Protein AF-A0A183UAK1-F1 (afdb_monomer_lite)

Organism: Toxocara canis (NCBI:txid6265)

Structure (mmCIF, N/CA/C/O backbone):
data_AF-A0A183UAK1-F1
#
_entry.id   AF-A0A183UAK1-F1
#
loop_
_atom_site.group_PDB
_atom_site.id
_atom_site.type_symbol
_atom_site.label_atom_id
_atom_site.label_alt_id
_atom_site.label_comp_id
_atom_site.label_asym_id
_atom_site.label_entity_id
_atom_site.label_seq_id
_atom_site.pdbx_PDB_ins_code
_atom_site.Cartn_x
_atom_site.Cartn_y
_atom_site.Cartn_z
_atom_site.occupancy
_atom_site.B_iso_or_equiv
_atom_site.auth_seq_id
_atom_site.auth_comp_id
_atom_site.auth_asym_id
_atom_site.auth_atom_id
_atom_site.pdbx_PDB_model_num
ATOM 1 N N . MET A 1 1 ? -27.083 1.840 -6.400 1.00 29.94 1 MET A N 1
ATOM 2 C CA . MET A 1 1 ? -27.095 2.462 -7.738 1.00 29.94 1 MET A CA 1
ATOM 3 C C . MET A 1 1 ? -25.742 3.134 -7.887 1.00 29.94 1 MET A C 1
ATOM 5 O O . MET A 1 1 ? -25.411 3.942 -7.036 1.00 29.94 1 MET A O 1
ATOM 9 N N . PHE A 1 2 ? -24.901 2.655 -8.805 1.00 28.11 2 PHE A N 1
ATOM 10 C CA . PHE A 1 2 ? -23.521 3.130 -8.981 1.00 28.11 2 PHE A CA 1
ATOM 11 C C . PHE A 1 2 ? -23.519 4.470 -9.740 1.00 28.11 2 PHE A C 1
ATOM 13 O O . PHE A 1 2 ? -24.241 4.546 -10.735 1.00 28.11 2 PHE A O 1
ATOM 20 N N . PRO A 1 3 ? -22.712 5.481 -9.366 1.00 38.53 3 PRO A N 1
ATOM 21 C CA . PRO A 1 3 ? -22.453 6.614 -10.242 1.00 38.53 3 PRO A CA 1
ATOM 22 C C . PRO A 1 3 ? -21.451 6.172 -11.317 1.00 38.53 3 PRO A C 1
ATOM 24 O O . PRO A 1 3 ? -20.309 5.803 -11.041 1.00 38.53 3 PRO A O 1
ATOM 27 N N . SER A 1 4 ? -21.915 6.139 -12.562 1.00 43.03 4 SER A N 1
ATOM 28 C CA . SER A 1 4 ? -21.243 5.563 -13.732 1.00 43.03 4 SER A CA 1
ATOM 29 C C . SER A 1 4 ? -20.328 6.540 -14.488 1.00 43.03 4 SER A C 1
ATOM 31 O O . SER A 1 4 ? -20.046 6.302 -15.656 1.00 43.03 4 SER A O 1
ATOM 33 N N . GLY A 1 5 ? -19.873 7.629 -13.855 1.00 38.38 5 GLY A N 1
ATOM 34 C CA . GLY A 1 5 ? -19.064 8.671 -14.512 1.00 38.38 5 GLY A CA 1
ATOM 35 C C . GLY A 1 5 ? -17.544 8.482 -14.402 1.00 38.38 5 GLY A C 1
ATOM 36 O O . GLY A 1 5 ? -16.832 8.639 -15.381 1.00 38.38 5 GLY A O 1
ATOM 37 N N . GLY A 1 6 ? -17.020 8.087 -13.236 1.00 39.19 6 GLY A N 1
ATOM 38 C CA . GLY A 1 6 ? -15.562 8.043 -13.009 1.00 39.19 6 GLY A CA 1
ATOM 39 C C . GLY A 1 6 ? -14.872 6.732 -13.404 1.00 39.19 6 GLY A C 1
ATOM 40 O O . GLY A 1 6 ? -13.668 6.701 -13.660 1.00 39.19 6 GLY A O 1
ATOM 41 N N . LEU A 1 7 ? -15.617 5.622 -13.466 1.00 44.06 7 LEU A N 1
ATOM 42 C CA . LEU A 1 7 ? -15.034 4.303 -13.725 1.00 44.06 7 LEU A CA 1
ATOM 43 C C . LEU A 1 7 ? -14.692 4.099 -15.209 1.00 44.06 7 LEU A C 1
ATOM 45 O O . LEU A 1 7 ? -13.761 3.355 -15.505 1.00 44.06 7 LEU A O 1
ATOM 49 N N . SER A 1 8 ? -15.415 4.741 -16.134 1.00 45.97 8 SER A N 1
ATOM 50 C CA . SER A 1 8 ? -15.106 4.709 -17.571 1.00 45.97 8 SER A CA 1
ATOM 51 C C . SER A 1 8 ? -13.860 5.523 -17.886 1.00 45.97 8 SER A C 1
ATOM 53 O O . SER A 1 8 ? -12.988 5.021 -18.583 1.00 45.97 8 SER A O 1
ATOM 55 N N . ASP A 1 9 ? -13.719 6.715 -17.309 1.00 44.84 9 ASP A N 1
ATOM 56 C CA . ASP A 1 9 ? -12.582 7.599 -17.579 1.00 44.84 9 ASP A CA 1
ATOM 57 C C . ASP A 1 9 ? -11.299 7.072 -16.937 1.00 44.84 9 ASP A C 1
ATOM 59 O O . ASP A 1 9 ? -10.258 7.016 -17.589 1.00 44.84 9 ASP A O 1
ATOM 63 N N . ALA A 1 10 ? -11.378 6.546 -15.710 1.00 46.00 10 ALA A N 1
ATOM 64 C CA . ALA A 1 10 ? -10.259 5.847 -15.085 1.00 46.00 10 ALA A CA 1
ATOM 65 C C . ALA A 1 10 ? -9.876 4.570 -15.850 1.00 46.00 10 ALA A C 1
ATOM 67 O O . ALA A 1 10 ? -8.688 4.305 -16.029 1.00 46.00 10 ALA A O 1
ATOM 68 N N . LYS A 1 11 ? -10.849 3.794 -16.353 1.00 54.19 11 LYS A N 1
ATOM 69 C CA . LYS A 1 11 ? -10.569 2.637 -17.222 1.00 54.19 11 LYS A CA 1
ATOM 70 C C . LYS A 1 11 ? -9.966 3.064 -18.558 1.00 54.19 11 LYS A C 1
ATOM 72 O O . LYS A 1 11 ? -9.046 2.396 -19.019 1.00 54.19 11 LYS A O 1
ATOM 77 N N . ASN A 1 12 ? -10.414 4.165 -19.152 1.00 50.44 12 ASN A N 1
ATOM 78 C CA . ASN A 1 12 ? -9.898 4.685 -20.418 1.00 50.44 12 ASN A CA 1
ATOM 79 C C . ASN A 1 12 ? -8.466 5.215 -20.266 1.00 50.44 12 ASN A C 1
ATOM 81 O O . ASN A 1 12 ? -7.601 4.862 -21.065 1.00 50.44 12 ASN A O 1
ATOM 85 N N . ILE A 1 13 ? -8.177 5.963 -19.196 1.00 51.41 13 ILE A N 1
ATOM 86 C CA . ILE A 1 13 ? -6.823 6.424 -18.848 1.00 51.41 13 ILE A CA 1
ATOM 87 C C . ILE A 1 13 ? -5.911 5.232 -18.546 1.00 51.41 13 ILE A C 1
ATOM 89 O O . ILE A 1 13 ? -4.776 5.190 -19.018 1.00 51.41 13 ILE A O 1
ATOM 93 N N . LEU A 1 14 ? -6.400 4.234 -17.804 1.00 56.06 14 LEU A N 1
ATOM 94 C CA . LEU A 1 14 ? -5.650 3.015 -17.502 1.00 56.06 14 LEU A CA 1
ATOM 95 C C . LEU A 1 14 ? -5.361 2.210 -18.783 1.00 56.06 14 LEU A C 1
ATOM 97 O O . LEU A 1 14 ? -4.249 1.723 -18.965 1.00 56.06 14 LEU A O 1
ATOM 101 N N . THR A 1 15 ? -6.319 2.145 -19.708 1.00 64.12 15 THR A N 1
ATOM 102 C CA . THR A 1 15 ? -6.171 1.461 -21.002 1.00 64.12 15 THR A CA 1
ATOM 103 C C . THR A 1 15 ? -5.164 2.185 -21.898 1.00 64.12 15 THR A C 1
ATOM 105 O O . THR A 1 15 ? -4.229 1.556 -22.385 1.00 64.12 15 THR A O 1
ATOM 108 N N . ALA A 1 16 ? -5.271 3.509 -22.041 1.00 65.81 16 ALA A N 1
ATOM 109 C CA . ALA A 1 16 ? -4.321 4.319 -22.805 1.00 65.81 16 ALA A CA 1
ATOM 110 C C . ALA A 1 16 ? -2.902 4.269 -22.209 1.00 65.81 16 ALA A C 1
ATOM 112 O O . ALA A 1 16 ? -1.921 4.114 -22.936 1.00 65.81 16 ALA A O 1
ATOM 113 N N . HIS A 1 17 ? -2.788 4.315 -20.878 1.00 68.62 17 HIS A N 1
ATOM 114 C CA . HIS A 1 17 ? -1.520 4.169 -20.168 1.00 68.62 17 HIS A CA 1
ATOM 115 C C . HIS A 1 17 ? -0.877 2.798 -20.416 1.00 68.62 17 HIS A C 1
ATOM 117 O O . HIS A 1 17 ? 0.320 2.712 -20.692 1.00 68.62 17 HIS A O 1
ATOM 123 N N . HIS A 1 18 ? -1.655 1.714 -20.350 1.00 73.31 18 HIS A N 1
ATOM 124 C CA . HIS A 1 18 ? -1.147 0.375 -20.637 1.00 73.31 18 HIS A CA 1
ATOM 125 C C . HIS A 1 18 ? -0.739 0.214 -22.103 1.00 73.31 18 HIS A C 1
ATOM 127 O O . HIS A 1 18 ? 0.328 -0.338 -22.354 1.00 73.31 18 HIS A O 1
ATOM 133 N N . ILE A 1 19 ? -1.507 0.755 -23.052 1.00 78.81 19 ILE A N 1
ATOM 134 C CA . ILE A 1 19 ? -1.165 0.730 -24.482 1.00 78.81 19 ILE A CA 1
ATOM 135 C C . ILE A 1 19 ? 0.151 1.478 -24.744 1.00 78.81 19 ILE A C 1
ATOM 137 O O . ILE A 1 19 ? 1.053 0.929 -25.378 1.00 78.81 19 ILE A O 1
ATOM 141 N N . GLY A 1 20 ? 0.312 2.687 -24.199 1.00 79.75 20 GLY A N 1
ATOM 142 C CA . GLY A 1 20 ? 1.557 3.452 -24.330 1.00 79.75 20 GLY A CA 1
ATOM 143 C C . GLY A 1 20 ? 2.756 2.754 -23.680 1.00 79.75 20 GLY A C 1
ATOM 144 O O . GLY A 1 20 ? 3.864 2.768 -24.217 1.00 79.75 20 GLY A O 1
ATOM 145 N N . ASN A 1 21 ? 2.544 2.083 -22.543 1.00 81.50 21 ASN A N 1
ATOM 146 C CA . ASN A 1 21 ? 3.589 1.288 -21.904 1.00 81.50 21 ASN A CA 1
ATOM 147 C C . ASN A 1 21 ? 4.000 0.082 -22.742 1.00 81.50 21 ASN A C 1
ATOM 149 O O . ASN A 1 21 ? 5.199 -0.148 -22.865 1.00 81.50 21 ASN A O 1
ATOM 153 N N . ILE A 1 22 ? 3.041 -0.635 -23.334 1.00 85.69 22 ILE A N 1
ATOM 154 C CA . ILE A 1 22 ? 3.319 -1.746 -24.248 1.00 85.69 22 ILE A CA 1
ATOM 155 C C . ILE A 1 22 ? 4.181 -1.242 -25.400 1.00 85.69 22 ILE A C 1
ATOM 157 O O . ILE A 1 22 ? 5.262 -1.784 -25.605 1.00 85.69 22 ILE A O 1
ATOM 161 N N . PHE A 1 23 ? 3.755 -0.169 -26.079 1.00 87.25 23 PHE A N 1
ATOM 162 C CA . PHE A 1 23 ? 4.475 0.392 -27.223 1.00 87.25 23 PHE A CA 1
ATOM 163 C C . PHE A 1 23 ? 5.926 0.741 -26.876 1.00 87.25 23 PHE A C 1
ATOM 165 O O . PHE A 1 23 ? 6.848 0.274 -27.537 1.00 87.25 23 PHE A O 1
ATOM 172 N N . LEU A 1 24 ? 6.143 1.484 -25.787 1.00 85.81 24 LEU A N 1
ATOM 173 C CA . LEU A 1 24 ? 7.490 1.836 -25.334 1.00 85.81 24 LEU A CA 1
ATOM 174 C C . LEU A 1 24 ? 8.313 0.593 -24.959 1.00 85.81 24 LEU A C 1
ATOM 176 O O . LEU A 1 24 ? 9.487 0.509 -25.299 1.00 85.81 24 LEU A O 1
ATOM 180 N N . SER A 1 25 ? 7.711 -0.407 -24.315 1.00 88.50 25 SER A N 1
ATOM 181 C CA . SER A 1 25 ? 8.407 -1.634 -23.912 1.00 88.50 25 SER A CA 1
ATOM 182 C C . SER A 1 25 ? 8.871 -2.507 -25.078 1.00 88.50 25 SER A C 1
ATOM 184 O O . SER A 1 25 ? 9.855 -3.224 -24.915 1.00 88.50 25 SER A O 1
ATOM 186 N N . VAL A 1 26 ? 8.232 -2.431 -26.248 1.00 89.88 26 VAL A N 1
ATOM 187 C CA . VAL A 1 26 ? 8.639 -3.193 -27.446 1.00 89.88 26 VAL A CA 1
ATOM 188 C C . VAL A 1 26 ? 9.288 -2.330 -28.534 1.00 89.88 26 VAL A C 1
ATOM 190 O O . VAL A 1 26 ? 9.722 -2.862 -29.552 1.00 89.88 26 VAL A O 1
ATOM 193 N N . ALA A 1 27 ? 9.393 -1.014 -28.320 1.00 90.19 27 ALA A N 1
ATOM 194 C CA . ALA A 1 27 ? 9.806 -0.040 -29.330 1.00 90.19 27 ALA A CA 1
ATOM 195 C C . ALA A 1 27 ? 11.136 -0.385 -30.013 1.00 90.19 27 ALA A C 1
ATOM 197 O O . ALA A 1 27 ? 11.198 -0.381 -31.238 1.00 90.19 27 ALA A O 1
ATOM 198 N N . PHE A 1 28 ? 12.181 -0.730 -29.252 1.00 90.38 28 PHE A N 1
ATOM 199 C CA . PHE A 1 28 ? 13.494 -1.031 -29.835 1.00 90.38 28 PHE A CA 1
ATOM 200 C C . PHE A 1 28 ? 13.447 -2.242 -30.774 1.00 90.38 28 PHE A C 1
ATOM 202 O O . PHE A 1 28 ? 13.938 -2.187 -31.899 1.00 90.38 28 PHE A O 1
ATOM 209 N N . PHE A 1 29 ? 12.787 -3.314 -30.331 1.00 90.50 29 PHE A N 1
ATOM 210 C CA . PHE A 1 29 ? 12.597 -4.530 -31.117 1.00 90.50 29 PHE A CA 1
ATOM 211 C C . PHE A 1 29 ? 11.814 -4.252 -32.407 1.00 90.50 29 PHE A C 1
ATOM 213 O O . PHE A 1 29 ? 12.224 -4.686 -33.479 1.00 90.50 29 PHE A O 1
ATOM 220 N N . ILE A 1 30 ? 10.724 -3.477 -32.321 1.00 89.88 30 ILE A N 1
ATOM 221 C CA . ILE A 1 30 ? 9.911 -3.107 -33.490 1.00 89.88 30 ILE A CA 1
ATOM 222 C C . ILE A 1 30 ? 10.721 -2.275 -34.485 1.00 89.88 30 ILE A C 1
ATOM 224 O O . ILE A 1 30 ? 10.678 -2.561 -35.682 1.00 89.88 30 ILE A O 1
ATOM 228 N N . VAL A 1 31 ? 11.463 -1.270 -34.008 1.00 89.25 31 VAL A N 1
ATOM 229 C CA . VAL A 1 31 ? 12.271 -0.404 -34.875 1.00 89.25 31 VAL A CA 1
ATOM 230 C C . VAL A 1 31 ? 13.330 -1.220 -35.616 1.00 89.25 31 VAL A C 1
ATOM 232 O O . VAL A 1 31 ? 13.439 -1.069 -36.825 1.00 89.25 31 VAL A O 1
ATOM 235 N N . LYS A 1 32 ? 14.051 -2.120 -34.933 1.00 87.69 32 LYS A N 1
ATOM 236 C CA . LYS A 1 32 ? 15.143 -2.926 -35.518 1.00 87.69 32 LYS A CA 1
ATOM 237 C C . LYS A 1 32 ? 14.693 -4.094 -36.399 1.00 87.69 32 LYS A C 1
ATOM 239 O O . LYS A 1 32 ? 15.506 -4.618 -37.149 1.00 87.69 32 LYS A O 1
ATOM 244 N N . ILE A 1 33 ? 13.436 -4.529 -36.312 1.00 87.31 33 ILE A N 1
ATOM 245 C CA . ILE A 1 33 ? 12.886 -5.596 -37.173 1.00 87.31 33 ILE A CA 1
ATOM 246 C C . ILE A 1 33 ? 12.156 -5.039 -38.388 1.00 87.31 33 ILE A C 1
ATOM 248 O O . ILE A 1 33 ? 12.009 -5.744 -39.382 1.00 87.31 33 ILE A O 1
ATOM 252 N N . THR A 1 34 ? 11.689 -3.792 -38.327 1.00 88.00 34 THR A N 1
ATOM 253 C CA . THR A 1 34 ? 10.923 -3.177 -39.412 1.00 88.00 34 THR A CA 1
ATOM 254 C C . THR A 1 34 ? 11.875 -2.436 -40.356 1.00 88.00 34 THR A C 1
ATOM 256 O O . THR A 1 34 ? 12.272 -1.318 -40.026 1.00 88.00 34 THR A O 1
ATOM 259 N N . PRO A 1 35 ? 12.206 -2.968 -41.551 1.00 80.06 35 PRO A N 1
ATOM 260 C CA . PRO A 1 35 ? 13.306 -2.444 -42.369 1.00 80.06 35 PRO A CA 1
ATOM 261 C C . PRO A 1 35 ? 13.127 -0.983 -42.777 1.00 80.06 35 PRO A C 1
ATOM 263 O O . PRO A 1 35 ? 14.057 -0.190 -42.688 1.00 80.06 35 PRO A O 1
ATOM 266 N N . GLY A 1 36 ? 11.903 -0.585 -43.135 1.00 81.94 36 GLY A N 1
ATOM 267 C CA . GLY A 1 36 ? 11.609 0.805 -43.491 1.00 81.94 36 GLY A CA 1
ATOM 268 C C . GLY A 1 36 ? 11.760 1.789 -42.326 1.00 81.94 36 GLY A C 1
ATOM 269 O O . GLY A 1 36 ? 12.154 2.928 -42.541 1.00 81.94 36 GLY A O 1
ATOM 270 N N . VAL A 1 37 ? 11.482 1.360 -41.092 1.00 84.94 37 VAL A N 1
ATOM 271 C CA . VAL A 1 37 ? 11.601 2.213 -39.899 1.00 84.94 37 VAL A CA 1
ATOM 272 C C . VAL A 1 37 ? 13.046 2.236 -39.404 1.00 84.94 37 VAL A C 1
ATOM 274 O O . VAL A 1 37 ? 13.557 3.305 -39.087 1.00 84.94 37 VAL A O 1
ATOM 277 N N . CYS A 1 38 ? 13.723 1.084 -39.397 1.00 85.38 38 CYS A N 1
ATOM 278 C CA . CYS A 1 38 ? 15.129 0.964 -39.019 1.00 85.38 38 CYS A CA 1
ATOM 279 C C . CYS A 1 38 ? 16.022 1.866 -39.871 1.00 85.38 38 CYS A C 1
ATOM 281 O O . CYS A 1 38 ? 16.822 2.624 -39.330 1.00 85.38 38 CYS A O 1
ATOM 283 N N . ASN A 1 39 ? 15.836 1.830 -41.194 1.00 82.38 39 ASN A N 1
ATOM 284 C CA . ASN A 1 39 ? 16.664 2.589 -42.128 1.00 82.38 39 ASN A CA 1
ATOM 285 C C . ASN A 1 39 ? 16.453 4.102 -41.989 1.00 82.38 39 ASN A C 1
ATOM 287 O O . ASN A 1 39 ? 17.399 4.870 -42.128 1.00 82.38 39 ASN A O 1
ATOM 291 N N . VAL A 1 40 ? 15.225 4.537 -41.689 1.00 84.06 40 VAL A N 1
ATOM 292 C CA . VAL A 1 40 ? 14.909 5.959 -41.471 1.00 84.06 40 VAL A CA 1
ATOM 293 C C . VAL A 1 40 ? 15.461 6.456 -40.140 1.00 84.06 40 VAL A C 1
ATOM 295 O O . VAL A 1 40 ? 15.946 7.579 -40.067 1.00 84.06 40 VAL A O 1
ATOM 298 N N . ILE A 1 41 ? 15.357 5.643 -39.087 1.00 82.88 41 ILE A N 1
ATOM 299 C CA . ILE A 1 41 ? 15.721 6.063 -37.732 1.00 82.88 41 ILE A CA 1
ATOM 300 C C . ILE A 1 41 ? 17.228 6.010 -37.512 1.00 82.88 41 ILE A C 1
ATOM 302 O O . ILE A 1 41 ? 17.757 6.951 -36.943 1.00 82.88 41 ILE A O 1
ATOM 306 N N . PHE A 1 42 ? 17.899 4.946 -37.957 1.00 81.50 42 PHE A N 1
ATOM 307 C CA . PHE A 1 42 ? 19.319 4.724 -37.672 1.00 81.50 42 PHE A CA 1
ATOM 308 C C . PHE A 1 42 ? 20.250 5.045 -38.844 1.00 81.50 42 PHE A C 1
ATOM 310 O O . PHE A 1 42 ? 21.459 4.907 -38.693 1.00 81.50 42 PHE A O 1
ATOM 317 N N . ALA A 1 43 ? 19.708 5.450 -40.002 1.00 67.94 43 ALA A N 1
ATOM 318 C CA . ALA A 1 43 ? 20.463 5.893 -41.180 1.00 67.94 43 ALA A CA 1
ATOM 319 C C . ALA A 1 43 ? 21.700 5.020 -41.513 1.00 67.94 43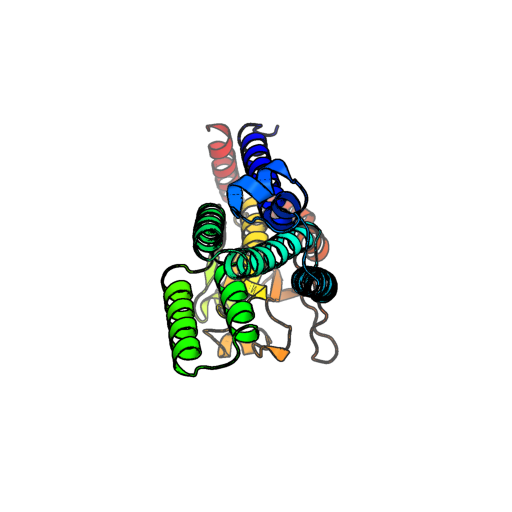 ALA A C 1
ATOM 321 O O . ALA A 1 43 ? 22.736 5.543 -41.922 1.00 67.94 43 ALA A O 1
ATOM 322 N N . MET A 1 44 ? 21.613 3.698 -41.308 1.00 59.84 44 MET A N 1
ATOM 323 C CA . MET A 1 44 ? 22.724 2.762 -41.514 1.00 59.84 44 MET A CA 1
ATOM 324 C C . MET A 1 44 ? 22.616 2.037 -42.860 1.00 59.84 44 MET A C 1
ATOM 326 O O . MET A 1 44 ? 21.529 1.637 -43.272 1.00 59.84 44 MET A O 1
ATOM 330 N N . GLU A 1 45 ? 23.767 1.846 -43.515 1.00 54.00 45 GLU A N 1
ATOM 331 C CA . GLU A 1 45 ? 23.942 1.024 -44.726 1.00 54.00 45 GLU A CA 1
ATOM 332 C C . GLU A 1 45 ? 24.009 -0.492 -44.432 1.00 54.00 45 GLU A C 1
ATOM 334 O O . GLU A 1 45 ? 23.902 -1.289 -45.362 1.00 54.00 45 GLU A O 1
ATOM 339 N N . GLU A 1 46 ? 24.152 -0.912 -43.168 1.00 56.34 46 GLU A N 1
ATOM 340 C CA . GLU A 1 46 ? 24.219 -2.329 -42.776 1.00 56.34 46 GLU A CA 1
ATOM 341 C C . GLU A 1 46 ? 22.865 -2.880 -42.292 1.00 56.34 46 GLU A C 1
ATOM 343 O O . GLU A 1 46 ? 22.035 -2.175 -41.720 1.00 56.34 46 GLU A O 1
ATOM 348 N N . GLU A 1 47 ? 22.647 -4.164 -42.578 1.00 65.81 47 GLU A N 1
ATOM 349 C CA . GLU A 1 47 ? 21.375 -4.887 -42.540 1.00 65.81 47 GLU A CA 1
ATOM 350 C C . GLU A 1 47 ? 20.506 -4.613 -41.296 1.00 65.81 47 GLU A C 1
ATOM 352 O O . GLU A 1 47 ? 20.925 -4.751 -40.146 1.00 65.81 47 GLU A O 1
ATOM 357 N N . CYS A 1 48 ? 19.233 -4.283 -41.538 1.00 77.25 48 CYS A N 1
ATOM 358 C CA . CYS A 1 48 ? 18.218 -4.157 -40.497 1.00 77.25 48 CYS A CA 1
ATOM 359 C C . CYS A 1 48 ? 18.071 -5.483 -39.732 1.00 77.25 48 CYS A C 1
ATOM 361 O O . CYS A 1 48 ? 17.540 -6.464 -40.255 1.00 77.25 48 CYS A O 1
ATOM 363 N N . GLY A 1 49 ? 18.510 -5.499 -38.477 1.00 81.50 49 GLY A N 1
ATOM 364 C CA . GLY A 1 49 ? 18.452 -6.669 -37.614 1.00 81.50 49 GLY A CA 1
ATOM 365 C C . GLY A 1 49 ? 18.972 -6.384 -36.209 1.00 81.50 49 GLY A C 1
ATOM 366 O O . GLY A 1 49 ? 19.470 -5.294 -35.912 1.00 81.50 49 GLY A O 1
ATOM 367 N N . LEU A 1 50 ? 18.811 -7.375 -35.333 1.00 83.88 50 LEU A N 1
ATOM 368 C CA . LEU A 1 50 ? 19.324 -7.341 -33.967 1.00 83.88 50 LEU A CA 1
ATOM 369 C C . LEU A 1 50 ? 20.729 -7.939 -33.918 1.00 83.88 50 LEU A C 1
ATOM 371 O O . LEU A 1 50 ? 20.921 -9.118 -34.230 1.00 83.88 50 LEU A O 1
ATOM 375 N N . ASP A 1 51 ? 21.688 -7.164 -33.426 1.00 85.06 51 ASP A N 1
ATOM 376 C CA . ASP A 1 51 ? 23.052 -7.643 -33.224 1.00 85.06 51 ASP A CA 1
ATOM 377 C C . ASP A 1 51 ? 23.096 -8.739 -32.155 1.00 85.06 51 ASP A C 1
ATOM 379 O O . ASP A 1 51 ? 22.238 -8.835 -31.271 1.00 85.06 51 ASP A O 1
ATOM 383 N N . ARG A 1 52 ? 24.171 -9.533 -32.145 1.00 79.75 52 ARG A N 1
ATOM 384 C CA . ARG A 1 52 ? 24.407 -10.540 -31.097 1.00 79.75 52 ARG A CA 1
ATOM 385 C C . ARG A 1 52 ? 24.349 -9.946 -29.683 1.00 79.75 52 ARG A C 1
ATOM 387 O O . ARG A 1 52 ? 23.732 -10.535 -28.800 1.00 79.75 52 ARG A O 1
ATOM 394 N N . ARG A 1 53 ? 24.944 -8.765 -29.475 1.00 78.00 53 ARG A N 1
ATOM 395 C CA . ARG A 1 53 ? 24.918 -8.073 -28.173 1.00 78.00 53 ARG A CA 1
ATOM 396 C C . ARG A 1 53 ? 23.502 -7.638 -27.785 1.00 78.00 53 ARG A C 1
ATOM 398 O O . ARG A 1 53 ? 23.132 -7.727 -26.622 1.00 78.00 53 ARG A O 1
ATOM 405 N N . GLU A 1 54 ? 22.698 -7.194 -28.750 1.00 86.12 54 GLU A N 1
ATOM 406 C CA . GLU A 1 54 ? 21.308 -6.779 -28.520 1.00 86.12 54 GLU A CA 1
ATOM 407 C C . GLU A 1 54 ? 20.428 -7.981 -28.157 1.00 86.12 54 GLU A C 1
ATOM 409 O O . GLU A 1 54 ? 19.642 -7.909 -27.211 1.00 86.12 54 GLU A O 1
ATOM 414 N N . HIS A 1 55 ? 20.633 -9.119 -28.825 1.00 84.62 55 HIS A N 1
ATOM 415 C CA . HIS A 1 55 ? 20.011 -10.391 -28.459 1.00 84.62 55 HIS A CA 1
ATOM 416 C C . HIS A 1 55 ? 20.384 -10.842 -27.041 1.00 84.62 55 HIS A C 1
ATOM 418 O O . HIS A 1 55 ? 19.502 -11.219 -26.270 1.00 84.62 55 HIS A O 1
ATOM 424 N N . GLU A 1 56 ? 21.665 -10.776 -26.666 1.00 79.69 56 GLU A N 1
ATOM 425 C CA . GLU A 1 56 ? 22.130 -11.125 -25.315 1.00 79.69 56 GLU A CA 1
ATOM 426 C C . GLU A 1 56 ? 21.447 -10.253 -24.243 1.00 79.69 56 GLU A C 1
ATOM 428 O O . GLU A 1 56 ? 20.975 -10.773 -23.227 1.00 79.69 56 GLU A O 1
ATOM 433 N N . ILE A 1 57 ? 21.291 -8.949 -24.502 1.00 79.38 57 ILE A N 1
ATOM 434 C CA . ILE A 1 57 ? 20.574 -8.015 -23.617 1.00 79.38 57 ILE A CA 1
ATOM 435 C C . ILE A 1 57 ? 19.087 -8.381 -23.500 1.00 79.38 57 ILE A C 1
ATOM 437 O O . ILE A 1 57 ? 18.539 -8.358 -22.395 1.00 79.38 57 ILE A O 1
ATOM 441 N N . MET A 1 58 ? 18.420 -8.753 -24.598 1.00 80.06 58 MET A N 1
ATOM 442 C CA . MET A 1 58 ? 17.008 -9.162 -24.563 1.00 80.06 58 MET A CA 1
ATOM 443 C C . MET A 1 58 ? 16.792 -10.482 -23.812 1.00 80.06 58 MET A C 1
ATOM 445 O O . MET A 1 58 ? 15.829 -10.611 -23.050 1.00 80.06 58 MET A O 1
ATOM 449 N N . VAL A 1 59 ? 17.699 -11.449 -23.963 1.00 78.69 59 VAL A N 1
ATOM 450 C CA . VAL A 1 59 ? 17.657 -12.704 -23.199 1.00 78.69 59 VAL A CA 1
ATOM 451 C C . VAL A 1 59 ? 17.875 -12.429 -21.708 1.00 78.69 59 VAL A C 1
ATOM 453 O O . VAL A 1 59 ? 17.115 -12.922 -20.870 1.00 78.69 59 VAL A O 1
ATOM 456 N N . PHE A 1 60 ? 18.855 -11.589 -21.364 1.00 78.31 60 PHE A N 1
ATOM 457 C CA . PHE A 1 60 ? 19.115 -11.179 -19.982 1.00 78.31 60 PHE A CA 1
ATOM 458 C C . PHE A 1 60 ? 17.914 -10.459 -19.353 1.00 78.31 60 PHE A C 1
ATOM 460 O O . PHE A 1 60 ? 17.525 -10.763 -18.221 1.00 78.31 60 PHE A O 1
ATOM 467 N N . LEU A 1 61 ? 17.268 -9.566 -20.108 1.00 79.94 61 LEU A N 1
ATOM 468 C CA . LEU A 1 61 ? 16.017 -8.923 -19.715 1.00 79.94 61 LEU A CA 1
ATOM 469 C C . LEU A 1 61 ? 14.932 -9.959 -19.383 1.00 79.94 61 LEU A C 1
ATOM 471 O O . LEU A 1 61 ? 14.297 -9.856 -18.331 1.00 79.94 61 LEU A O 1
ATOM 475 N N . GLY A 1 62 ? 14.741 -10.969 -20.237 1.00 77.94 62 GLY A N 1
ATOM 476 C CA . GLY A 1 62 ? 13.781 -12.051 -20.000 1.00 77.94 62 GLY A CA 1
ATOM 477 C C . GLY A 1 62 ? 14.033 -12.778 -18.675 1.00 77.94 62 GLY A C 1
ATOM 478 O O . GLY A 1 62 ? 13.110 -12.963 -17.877 1.00 77.94 62 GLY A O 1
ATOM 479 N N . VAL A 1 63 ? 15.294 -13.106 -18.380 1.00 78.19 63 VAL A N 1
ATOM 480 C CA . VAL A 1 63 ? 15.690 -13.745 -17.113 1.00 78.19 63 VAL A CA 1
ATOM 481 C C . VAL A 1 63 ? 15.422 -12.835 -15.909 1.00 78.19 63 VAL A C 1
ATOM 483 O O . VAL A 1 63 ? 14.860 -13.296 -14.911 1.00 78.19 63 VAL A O 1
ATOM 486 N N . ILE A 1 64 ? 15.765 -11.543 -15.988 1.00 75.25 64 ILE A N 1
ATOM 487 C CA . ILE A 1 64 ? 15.499 -10.574 -14.910 1.00 75.25 64 ILE A CA 1
ATOM 488 C C . ILE A 1 64 ? 14.003 -10.457 -14.635 1.00 75.25 64 ILE A C 1
ATOM 490 O O . ILE A 1 64 ? 13.599 -10.487 -13.469 1.00 75.25 64 ILE A O 1
ATOM 494 N N . ILE A 1 65 ? 13.184 -10.330 -15.682 1.00 78.19 65 ILE A N 1
ATOM 495 C CA . ILE A 1 65 ? 11.729 -10.216 -15.554 1.00 78.19 65 ILE A CA 1
ATOM 496 C C . ILE A 1 65 ? 11.173 -11.445 -14.831 1.00 78.19 65 ILE A C 1
ATOM 498 O O . ILE A 1 65 ? 10.403 -11.291 -13.880 1.00 78.19 65 ILE A O 1
ATOM 502 N N . LEU A 1 66 ? 11.590 -12.653 -15.223 1.00 76.81 66 LEU A N 1
ATOM 503 C CA . LEU A 1 66 ? 11.158 -13.895 -14.579 1.00 76.81 66 LEU A CA 1
ATOM 504 C C . LEU A 1 66 ? 11.613 -13.968 -13.113 1.00 76.81 66 LEU A C 1
ATOM 506 O O . LEU A 1 66 ? 10.813 -14.269 -12.224 1.00 76.81 66 LEU A O 1
ATOM 510 N N . TRP A 1 67 ? 12.875 -13.634 -12.831 1.00 73.19 67 TRP A N 1
ATOM 511 C CA . TRP A 1 67 ? 13.426 -13.692 -11.477 1.00 73.19 67 TRP A CA 1
ATOM 512 C C . TRP A 1 67 ? 12.787 -12.670 -10.534 1.00 73.19 67 TRP A C 1
ATOM 514 O O . TRP A 1 67 ? 12.407 -13.017 -9.413 1.00 73.19 67 TRP A O 1
ATOM 524 N N . LYS A 1 68 ? 12.634 -11.415 -10.970 1.00 72.69 68 LYS A N 1
ATOM 525 C CA . LYS A 1 68 ? 12.033 -10.346 -10.159 1.00 72.69 68 LYS A CA 1
ATOM 526 C C . LYS A 1 68 ? 10.551 -10.581 -9.903 1.00 72.69 68 LYS A C 1
ATOM 528 O O . LYS A 1 68 ? 10.073 -10.265 -8.815 1.00 72.69 68 LYS A O 1
ATOM 533 N N . ASN A 1 69 ? 9.838 -11.189 -10.848 1.00 73.25 69 ASN A N 1
ATOM 534 C CA . ASN A 1 69 ? 8.412 -11.456 -10.699 1.00 73.25 69 ASN A CA 1
ATOM 535 C C . ASN A 1 69 ? 8.068 -12.715 -9.895 1.00 73.25 69 ASN A C 1
ATOM 537 O O . ASN A 1 69 ? 6.896 -12.926 -9.593 1.00 73.25 69 ASN A O 1
ATOM 541 N N . ARG A 1 70 ? 9.051 -13.501 -9.432 1.00 72.25 70 ARG A N 1
ATOM 542 C CA . ARG A 1 70 ? 8.810 -14.705 -8.606 1.00 72.25 70 ARG A CA 1
ATOM 543 C C . ARG A 1 70 ? 8.031 -14.455 -7.301 1.00 72.25 70 ARG A C 1
ATOM 545 O O . ARG A 1 70 ? 7.607 -15.406 -6.656 1.00 72.25 70 ARG A O 1
ATOM 552 N N . LYS A 1 71 ? 7.936 -13.197 -6.852 1.00 64.06 71 LYS A N 1
ATOM 553 C CA . LYS A 1 71 ? 7.214 -12.775 -5.635 1.00 64.06 71 LYS A CA 1
ATOM 554 C C . LYS A 1 71 ? 6.103 -11.762 -5.925 1.00 64.06 71 LYS A C 1
ATOM 556 O O . LYS A 1 71 ? 5.664 -11.079 -5.003 1.00 64.06 71 LYS A O 1
ATOM 561 N N . ALA A 1 72 ? 5.698 -11.597 -7.185 1.00 64.88 72 ALA A N 1
ATOM 562 C CA . ALA A 1 72 ? 4.617 -10.679 -7.520 1.00 64.88 72 ALA A CA 1
ATOM 563 C C . ALA A 1 72 ? 3.320 -11.154 -6.845 1.00 64.88 72 ALA A C 1
ATOM 565 O O . ALA A 1 72 ? 2.893 -12.288 -7.037 1.00 64.88 72 ALA A O 1
ATOM 566 N N . SER A 1 73 ? 2.718 -10.293 -6.025 1.00 59.44 73 SER A N 1
ATOM 567 C CA . SER A 1 73 ? 1.499 -10.608 -5.271 1.00 59.44 73 SER A CA 1
ATOM 568 C C . SER A 1 73 ? 0.223 -10.458 -6.100 1.00 59.44 73 SER A C 1
ATOM 570 O O . SER A 1 73 ? -0.809 -11.006 -5.726 1.00 59.44 73 SER A O 1
ATOM 572 N N . ASN A 1 74 ? 0.270 -9.719 -7.213 1.00 68.50 74 ASN A N 1
ATOM 573 C CA . ASN A 1 74 ? -0.856 -9.527 -8.123 1.00 68.50 74 ASN A CA 1
ATOM 574 C C . ASN A 1 74 ? -0.384 -9.351 -9.584 1.00 68.50 74 ASN A C 1
ATOM 576 O O . ASN A 1 74 ? 0.784 -9.049 -9.856 1.00 68.50 74 ASN A O 1
ATOM 580 N N . TRP A 1 75 ? -1.309 -9.542 -10.532 1.00 66.94 75 TRP A N 1
ATOM 581 C CA . TRP A 1 75 ? -1.033 -9.450 -11.973 1.00 66.94 75 TRP A CA 1
ATOM 582 C C . TRP A 1 75 ? -0.668 -8.025 -12.415 1.00 66.94 75 TRP A C 1
ATOM 584 O O . TRP A 1 75 ? 0.138 -7.838 -13.323 1.00 66.94 75 TRP A O 1
ATOM 594 N N . LEU A 1 76 ? -1.215 -7.009 -11.742 1.00 67.50 76 LEU A N 1
ATOM 595 C CA . LEU A 1 76 ? -0.963 -5.608 -12.069 1.00 67.50 76 LEU A CA 1
ATOM 596 C C . LEU A 1 76 ? 0.484 -5.207 -11.723 1.00 67.50 76 LEU A C 1
ATOM 598 O O . LEU A 1 76 ? 1.142 -4.522 -12.503 1.00 67.50 76 LEU A O 1
ATOM 602 N N . HIS A 1 77 ? 1.017 -5.679 -10.592 1.00 63.88 77 HIS A N 1
ATOM 603 C CA . HIS A 1 77 ? 2.424 -5.523 -10.215 1.00 63.88 77 HIS A CA 1
ATOM 604 C C . HIS A 1 77 ? 3.338 -6.321 -11.139 1.00 63.88 77 HIS A C 1
ATOM 606 O O . HIS A 1 77 ? 4.406 -5.821 -11.487 1.00 63.88 77 HIS A O 1
ATOM 612 N N . TYR A 1 78 ? 2.921 -7.519 -11.564 1.00 76.38 78 TYR A N 1
ATOM 613 C CA . TYR A 1 78 ? 3.660 -8.293 -12.561 1.00 76.38 78 TYR A CA 1
ATOM 614 C C . TYR A 1 78 ? 3.826 -7.487 -13.854 1.00 76.38 78 TYR A C 1
ATOM 616 O O . TYR A 1 78 ? 4.946 -7.259 -14.312 1.00 76.38 78 TYR A O 1
ATOM 624 N N . LEU A 1 79 ? 2.716 -6.984 -14.399 1.00 78.62 79 LEU A N 1
ATOM 625 C CA . LEU A 1 79 ? 2.700 -6.211 -15.636 1.00 78.62 79 LEU A CA 1
ATOM 626 C C . LEU A 1 79 ? 3.498 -4.902 -15.508 1.00 78.62 79 LEU A C 1
ATOM 628 O O . LEU A 1 79 ? 4.269 -4.552 -16.399 1.00 78.62 79 LEU A O 1
ATOM 632 N N . ALA A 1 80 ? 3.385 -4.210 -14.370 1.00 77.06 80 ALA A N 1
ATOM 633 C CA . ALA A 1 80 ? 4.171 -3.010 -14.093 1.00 77.06 80 ALA A CA 1
ATOM 634 C C . ALA A 1 80 ? 5.684 -3.288 -14.063 1.00 77.06 80 ALA A C 1
ATOM 636 O O . ALA A 1 80 ? 6.464 -2.482 -14.568 1.00 77.06 80 ALA A O 1
ATOM 637 N N . ASN A 1 81 ? 6.107 -4.425 -13.503 1.00 76.00 81 ASN A N 1
ATOM 638 C CA . ASN A 1 81 ? 7.513 -4.826 -13.499 1.00 76.00 81 ASN A CA 1
ATOM 639 C C . ASN A 1 81 ? 8.007 -5.164 -14.910 1.00 76.00 81 ASN A C 1
ATOM 641 O O . ASN A 1 81 ? 9.105 -4.753 -15.270 1.00 76.00 81 ASN A O 1
ATOM 645 N N . VAL A 1 82 ? 7.200 -5.867 -15.716 1.00 84.31 82 VAL A N 1
ATOM 646 C CA . VAL A 1 82 ? 7.520 -6.136 -17.130 1.00 84.31 82 VAL A CA 1
ATOM 647 C C . VAL A 1 82 ? 7.775 -4.821 -17.868 1.00 84.31 82 VAL A C 1
ATOM 649 O O . VAL A 1 82 ? 8.851 -4.639 -18.432 1.00 84.31 82 VAL A O 1
ATOM 652 N N . PHE A 1 83 ? 6.844 -3.864 -17.790 1.00 85.44 83 PHE A N 1
ATOM 653 C CA . PHE A 1 83 ? 7.007 -2.577 -18.469 1.00 85.44 83 PHE A CA 1
ATOM 654 C C . PHE A 1 83 ? 8.223 -1.790 -17.978 1.00 85.44 83 PHE A C 1
ATOM 656 O O . PHE A 1 83 ? 8.936 -1.200 -18.790 1.00 85.44 83 PHE A O 1
ATOM 663 N N . LEU A 1 84 ? 8.488 -1.807 -16.670 1.00 79.25 84 LEU A N 1
ATOM 664 C CA . LEU A 1 84 ? 9.657 -1.171 -16.066 1.00 79.25 84 LEU A CA 1
ATOM 665 C C . LEU A 1 84 ? 10.966 -1.703 -16.647 1.00 79.25 84 LEU A C 1
ATOM 667 O O . LEU A 1 84 ? 11.750 -0.926 -17.194 1.00 79.25 84 LEU A O 1
ATOM 671 N N . PHE A 1 85 ? 11.188 -3.014 -16.568 1.00 81.31 85 PHE A N 1
ATOM 672 C CA . PHE A 1 85 ? 12.446 -3.604 -17.017 1.00 81.31 85 PHE A CA 1
ATOM 673 C C . PHE A 1 85 ? 12.612 -3.512 -18.537 1.00 81.31 85 PHE A C 1
ATOM 675 O O . PHE A 1 85 ? 13.700 -3.176 -19.001 1.00 81.31 85 PHE A O 1
ATOM 682 N N . SER A 1 86 ? 11.542 -3.719 -19.313 1.00 87.62 86 SER A N 1
ATOM 683 C CA . SER A 1 86 ? 11.602 -3.603 -20.774 1.00 87.62 86 SER A CA 1
ATOM 684 C C . SER A 1 86 ? 11.926 -2.183 -21.235 1.00 87.62 86 SER A C 1
ATOM 686 O O . SER A 1 86 ? 12.753 -2.003 -22.123 1.00 87.62 86 SER A O 1
ATOM 688 N N . LYS A 1 87 ? 11.342 -1.151 -20.609 1.00 85.38 87 LYS A N 1
ATOM 689 C CA . LYS A 1 87 ? 11.665 0.238 -20.969 1.00 85.38 87 LYS A CA 1
ATOM 690 C C . LYS A 1 87 ? 13.108 0.591 -20.648 1.00 85.38 87 LYS A C 1
ATOM 692 O O . LYS A 1 87 ? 13.743 1.263 -21.449 1.00 85.38 87 LYS A O 1
ATOM 697 N N . MET A 1 88 ? 13.624 0.134 -19.510 1.00 81.88 88 MET A N 1
ATOM 698 C CA . MET A 1 88 ? 15.016 0.375 -19.136 1.00 81.88 88 MET A CA 1
ATOM 699 C C . MET A 1 88 ? 16.004 -0.305 -20.080 1.00 81.88 88 MET A C 1
ATOM 701 O O . MET A 1 88 ? 16.989 0.315 -20.473 1.00 81.88 88 MET A O 1
ATOM 705 N N . ALA A 1 89 ? 15.732 -1.551 -20.471 1.00 84.31 89 ALA A N 1
ATOM 706 C CA . ALA A 1 89 ? 16.530 -2.231 -21.483 1.00 84.31 89 ALA A CA 1
ATOM 707 C C . ALA A 1 89 ? 16.482 -1.473 -22.816 1.00 84.31 89 ALA A C 1
ATOM 709 O O . ALA A 1 89 ? 17.526 -1.242 -23.412 1.00 84.31 89 ALA A O 1
ATOM 710 N N . ASN A 1 90 ? 15.306 -0.991 -23.235 1.00 89.00 90 ASN A N 1
ATOM 711 C CA . ASN A 1 90 ? 15.180 -0.184 -24.449 1.00 89.00 90 ASN A CA 1
ATOM 712 C C . ASN A 1 90 ? 15.937 1.148 -24.362 1.00 89.00 90 ASN A C 1
ATOM 714 O O . ASN A 1 90 ? 16.527 1.543 -25.359 1.00 89.00 90 ASN A O 1
ATOM 718 N N . VAL A 1 91 ? 15.989 1.817 -23.200 1.00 84.50 91 VAL A N 1
ATOM 719 C CA . VAL A 1 91 ? 16.843 3.010 -23.025 1.00 84.50 91 VAL A CA 1
ATOM 720 C C . VAL A 1 91 ? 18.298 2.665 -23.338 1.00 84.50 91 VAL A C 1
ATOM 722 O O . VAL A 1 91 ? 18.934 3.361 -24.124 1.00 84.50 91 VAL A O 1
ATOM 725 N N . PHE A 1 92 ? 18.810 1.578 -22.758 1.00 82.19 92 PHE A N 1
ATOM 726 C CA . PHE A 1 92 ? 20.183 1.140 -22.995 1.00 82.19 92 PHE A CA 1
ATOM 727 C C . PHE A 1 92 ? 20.425 0.775 -24.466 1.00 82.19 92 PHE A C 1
ATOM 729 O O . PHE A 1 92 ? 21.409 1.207 -25.057 1.00 82.19 92 PHE A O 1
ATOM 736 N N . LEU A 1 93 ?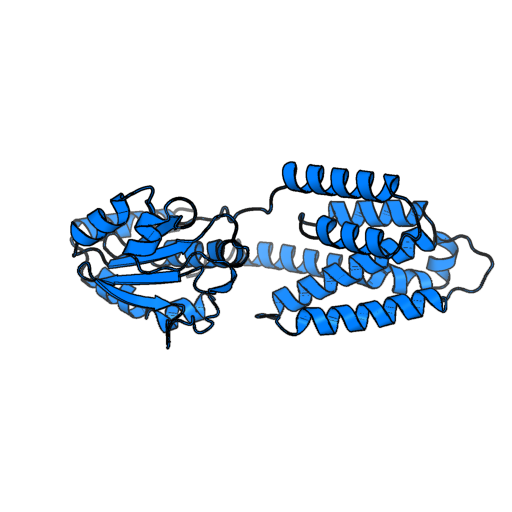 19.501 0.025 -25.068 1.00 85.75 93 LEU A N 1
ATOM 737 C CA . LEU A 1 93 ? 19.585 -0.409 -26.458 1.00 85.75 93 LEU A CA 1
ATOM 738 C C . LEU A 1 93 ? 19.565 0.779 -27.435 1.00 85.75 93 LEU A C 1
ATOM 740 O O . LEU A 1 93 ? 20.422 0.849 -28.312 1.00 85.75 93 LEU A O 1
ATOM 744 N N . PHE A 1 94 ? 18.665 1.752 -27.251 1.00 86.50 94 PHE A N 1
ATOM 745 C CA . PHE A 1 94 ? 18.624 2.948 -28.096 1.00 86.50 94 PHE A CA 1
ATOM 746 C C . PHE A 1 94 ? 19.847 3.846 -27.900 1.00 86.50 94 PHE A C 1
ATOM 748 O O . PHE A 1 94 ? 20.389 4.313 -28.890 1.00 86.50 94 PHE A O 1
ATOM 755 N N . LEU A 1 95 ? 20.319 4.063 -26.664 1.00 81.25 95 LEU A N 1
ATOM 756 C CA . LEU A 1 95 ? 21.534 4.854 -26.416 1.00 81.25 95 LEU A CA 1
ATOM 757 C C . LEU A 1 95 ? 22.788 4.199 -27.007 1.00 81.25 95 LEU A C 1
ATOM 759 O O . LEU A 1 95 ? 23.691 4.907 -27.446 1.00 81.25 95 LEU A O 1
ATOM 763 N N . ARG A 1 96 ? 22.839 2.860 -27.021 1.00 81.50 96 ARG A N 1
ATOM 764 C CA . ARG A 1 96 ? 23.920 2.095 -27.652 1.00 81.50 96 ARG A CA 1
ATOM 765 C C . ARG A 1 96 ? 23.865 2.181 -29.177 1.00 81.50 96 ARG A C 1
ATOM 767 O O . ARG A 1 96 ? 24.920 2.276 -29.793 1.00 81.50 96 ARG A O 1
ATOM 774 N N . ALA A 1 97 ? 22.672 2.084 -29.764 1.00 83.12 97 ALA A N 1
ATOM 775 C CA . ALA A 1 97 ? 22.488 2.138 -31.212 1.00 83.12 97 ALA A CA 1
ATOM 776 C C . ALA A 1 97 ? 22.755 3.549 -31.749 1.00 83.12 97 ALA A C 1
ATOM 778 O O . ALA A 1 97 ? 23.578 3.724 -32.640 1.00 83.12 97 ALA A O 1
ATOM 779 N N . GLU A 1 98 ? 22.106 4.559 -31.167 1.00 84.25 98 GLU A N 1
ATOM 780 C CA . GLU A 1 98 ? 22.303 5.954 -31.538 1.00 84.25 98 GLU A CA 1
ATOM 781 C C . GLU A 1 98 ? 21.970 6.898 -30.360 1.00 84.25 98 GLU A C 1
ATOM 783 O O . GLU A 1 98 ? 20.809 6.994 -29.939 1.00 84.25 98 GLU A O 1
ATOM 788 N N . PRO A 1 99 ? 22.948 7.658 -29.830 1.00 79.56 99 PRO A N 1
ATOM 789 C CA . PRO A 1 99 ? 22.756 8.485 -28.635 1.00 79.56 99 PRO A CA 1
ATOM 790 C C . PRO A 1 99 ? 21.633 9.529 -28.738 1.00 79.56 99 PRO A C 1
ATOM 792 O O . PRO A 1 99 ? 20.959 9.816 -27.742 1.00 79.56 99 PRO A O 1
ATOM 795 N N . LEU A 1 100 ? 21.405 10.095 -29.930 1.00 81.25 100 LEU A N 1
ATOM 796 C CA . LEU A 1 100 ? 20.369 11.106 -30.161 1.00 81.25 100 LEU A CA 1
ATOM 797 C C . LEU A 1 100 ? 18.963 10.501 -30.033 1.00 81.25 100 LEU A C 1
ATOM 799 O O . LEU A 1 100 ? 18.138 11.000 -29.264 1.00 81.25 100 LEU A O 1
ATOM 803 N N . ILE A 1 101 ? 18.714 9.383 -30.718 1.00 83.25 101 ILE A N 1
ATOM 804 C CA . ILE A 1 101 ? 17.444 8.647 -30.655 1.00 83.25 101 ILE A CA 1
ATOM 805 C C . ILE A 1 101 ? 17.209 8.085 -29.249 1.00 83.25 101 ILE A C 1
ATOM 807 O O . ILE A 1 101 ? 16.097 8.175 -28.723 1.00 83.25 101 ILE A O 1
ATOM 811 N N . GLY A 1 102 ? 18.259 7.589 -28.586 1.00 82.81 102 GLY A N 1
ATOM 812 C CA . GLY A 1 102 ? 18.192 7.180 -27.182 1.00 82.81 102 GLY A CA 1
ATOM 813 C C . GLY A 1 102 ? 17.782 8.311 -26.243 1.00 82.81 102 GLY A C 1
ATOM 814 O O . GLY A 1 102 ? 16.931 8.108 -25.376 1.00 82.81 102 GLY A O 1
ATOM 815 N N . SER A 1 103 ? 18.295 9.522 -26.457 1.00 79.38 103 SER A N 1
ATOM 816 C CA . SER A 1 103 ? 17.912 10.700 -25.669 1.00 79.38 103 SER A CA 1
ATOM 817 C C . SER A 1 103 ? 16.437 11.071 -25.869 1.00 79.38 103 SER A C 1
ATOM 819 O O . SER A 1 103 ? 15.728 11.341 -24.897 1.00 79.38 103 SER A O 1
ATOM 821 N N . ILE A 1 104 ? 15.931 11.002 -27.105 1.00 82.56 104 ILE A N 1
ATOM 822 C CA . ILE A 1 104 ? 14.508 11.220 -27.418 1.00 82.56 104 ILE A CA 1
ATOM 823 C C . ILE A 1 104 ? 13.633 10.154 -26.745 1.00 82.56 104 ILE A C 1
ATOM 825 O O . ILE A 1 104 ? 12.618 10.476 -26.124 1.00 82.56 104 ILE A O 1
ATOM 829 N N . TYR A 1 105 ? 14.035 8.884 -26.807 1.00 84.25 105 TYR A N 1
ATOM 830 C CA . TYR A 1 105 ? 13.313 7.787 -26.165 1.00 84.25 105 TYR A CA 1
ATOM 831 C C . TYR A 1 105 ? 13.266 7.936 -24.632 1.00 84.25 105 TYR A C 1
ATOM 833 O O . TYR A 1 105 ? 12.231 7.670 -24.014 1.00 84.25 105 TYR A O 1
ATOM 841 N N . VAL A 1 106 ? 14.346 8.418 -24.006 1.00 80.31 106 VAL A N 1
ATOM 842 C CA . VAL A 1 106 ? 14.372 8.751 -22.571 1.00 80.31 106 VAL A CA 1
ATOM 843 C C . VAL A 1 106 ? 13.375 9.863 -22.245 1.00 80.31 106 VAL A C 1
ATOM 845 O O . VAL A 1 106 ? 12.601 9.715 -21.298 1.00 80.31 106 VAL A O 1
ATOM 848 N N . LEU A 1 107 ? 13.327 10.933 -23.044 1.00 76.88 107 LEU A N 1
ATOM 849 C CA . LEU A 1 107 ? 12.357 12.018 -22.863 1.00 76.88 107 LEU A CA 1
ATOM 850 C C . LEU A 1 107 ? 10.910 11.519 -22.989 1.00 76.88 107 LEU A C 1
ATOM 852 O O . LEU A 1 107 ? 10.071 11.863 -22.157 1.00 76.88 107 LEU A O 1
ATOM 856 N N . LEU A 1 108 ? 10.629 10.643 -23.958 1.00 78.94 108 LEU A N 1
ATOM 857 C CA . LEU A 1 108 ? 9.317 10.004 -24.120 1.00 78.94 108 LEU A CA 1
ATOM 858 C C . LEU A 1 108 ? 8.961 9.088 -22.941 1.00 78.94 108 LEU A C 1
ATOM 860 O O . LEU A 1 108 ? 7.811 9.057 -22.501 1.00 78.94 108 LEU A O 1
ATOM 864 N N . CYS A 1 109 ? 9.938 8.364 -22.390 1.00 74.50 109 CYS A N 1
ATOM 865 C CA . CYS A 1 109 ? 9.731 7.563 -21.189 1.00 74.50 109 CYS A CA 1
ATOM 866 C C . CYS A 1 109 ? 9.398 8.445 -19.984 1.00 74.50 109 CYS A C 1
ATOM 868 O O . CYS A 1 109 ? 8.449 8.128 -19.273 1.00 74.50 109 CYS A O 1
ATOM 870 N N . ILE A 1 110 ? 10.124 9.548 -19.777 1.00 70.31 110 ILE A N 1
ATOM 871 C CA . ILE A 1 110 ? 9.910 10.489 -18.665 1.00 70.31 110 ILE A CA 1
ATOM 872 C C . ILE A 1 110 ? 8.554 11.195 -18.791 1.00 70.31 110 ILE A C 1
ATOM 874 O O . ILE A 1 110 ? 7.827 11.283 -17.805 1.00 70.31 110 ILE A O 1
ATOM 878 N N . ALA A 1 111 ? 8.167 11.610 -20.001 1.00 65.25 111 ALA A N 1
ATOM 879 C CA . ALA A 1 111 ? 6.862 12.217 -20.268 1.00 65.25 111 ALA A CA 1
ATOM 880 C C . ALA A 1 111 ? 5.679 11.274 -19.954 1.00 65.25 111 ALA A C 1
ATOM 882 O O . ALA A 1 111 ? 4.572 11.739 -19.692 1.00 65.25 111 ALA A O 1
ATOM 883 N N . GLY A 1 112 ? 5.908 9.954 -19.947 1.00 60.25 112 GLY A N 1
ATOM 884 C CA . GLY A 1 112 ? 4.891 8.936 -19.674 1.00 60.25 112 GLY A CA 1
ATOM 885 C C . GLY A 1 112 ? 4.953 8.259 -18.296 1.00 60.25 112 GLY A C 1
ATOM 886 O O . GLY A 1 112 ? 4.086 7.426 -18.016 1.00 60.25 112 GLY A O 1
ATOM 887 N N . LEU A 1 113 ? 5.943 8.545 -17.435 1.00 54.38 113 LEU A N 1
ATOM 888 C CA . LEU A 1 113 ? 6.220 7.738 -16.234 1.00 54.38 113 LEU A CA 1
ATOM 889 C C . LEU A 1 113 ? 6.272 8.500 -14.909 1.00 54.38 113 LEU A C 1
ATOM 891 O O . LEU A 1 113 ? 7.008 9.460 -14.717 1.00 54.38 113 LEU A O 1
ATOM 895 N N . LYS A 1 114 ? 5.607 7.894 -13.920 1.00 56.56 114 LYS A N 1
ATOM 896 C CA . LYS A 1 114 ? 5.812 8.130 -12.488 1.00 56.56 114 LYS A CA 1
ATOM 897 C C . LYS A 1 114 ? 7.183 7.596 -12.040 1.00 56.56 114 LYS A C 1
ATOM 899 O O . LYS A 1 114 ? 7.377 6.388 -12.084 1.00 56.56 114 LYS A O 1
ATOM 904 N N . ILE A 1 115 ? 8.067 8.474 -11.557 1.00 45.72 115 ILE A N 1
ATOM 905 C CA . ILE A 1 115 ? 9.103 8.404 -10.481 1.00 45.72 115 ILE A CA 1
ATOM 906 C C . ILE A 1 115 ? 9.848 7.074 -10.195 1.00 45.72 115 ILE A C 1
ATOM 908 O O . ILE A 1 115 ? 11.061 7.074 -10.003 1.00 45.72 115 ILE A O 1
ATOM 912 N N . ARG A 1 116 ? 9.184 5.914 -10.201 1.00 50.53 116 ARG A N 1
ATOM 913 C CA . ARG A 1 116 ? 9.759 4.594 -9.872 1.00 50.53 116 ARG A CA 1
ATOM 914 C C . ARG A 1 116 ? 10.719 4.031 -10.935 1.00 50.53 116 ARG A C 1
ATOM 916 O O . ARG A 1 116 ? 11.415 3.055 -10.674 1.00 50.53 116 ARG A O 1
ATOM 923 N N . TYR A 1 117 ? 10.742 4.621 -12.130 1.00 53.81 117 TYR A N 1
ATOM 924 C CA . TYR A 1 117 ? 11.520 4.138 -13.278 1.00 53.81 117 TYR A CA 1
ATOM 925 C C . TYR A 1 117 ? 12.949 4.683 -13.316 1.00 53.81 117 TYR A C 1
ATOM 927 O O . TYR A 1 117 ? 13.858 3.992 -13.771 1.00 53.81 117 TYR A O 1
ATOM 935 N N . VAL A 1 118 ? 13.160 5.884 -12.780 1.00 54.50 118 VAL A N 1
ATOM 936 C CA . VAL A 1 118 ? 14.465 6.558 -12.788 1.00 54.50 118 VAL A CA 1
ATOM 937 C C . VAL A 1 118 ? 15.451 5.832 -11.876 1.00 54.50 118 VAL A C 1
ATOM 939 O O . VAL A 1 118 ? 16.593 5.599 -12.253 1.00 54.50 118 VAL A O 1
ATOM 942 N N . THR A 1 119 ? 14.982 5.352 -10.724 1.00 49.91 119 THR A N 1
ATOM 943 C CA . THR A 1 119 ? 15.828 4.683 -9.731 1.00 49.91 119 THR A CA 1
ATOM 944 C C . THR A 1 119 ? 16.409 3.354 -10.212 1.00 49.91 119 THR A C 1
ATOM 946 O O . THR A 1 119 ? 17.548 3.013 -9.898 1.00 49.91 119 THR A O 1
ATOM 949 N N . THR A 1 120 ? 15.641 2.604 -11.001 1.00 55.69 120 THR A N 1
ATOM 950 C CA . THR A 1 120 ? 16.075 1.302 -11.522 1.00 55.69 120 THR A CA 1
ATOM 951 C C . THR A 1 120 ? 16.928 1.489 -12.791 1.00 55.69 120 THR A C 1
ATOM 953 O O . THR A 1 120 ? 17.897 0.754 -12.982 1.00 55.69 120 THR A O 1
ATOM 956 N N . LEU A 1 121 ? 16.644 2.518 -13.606 1.00 57.88 121 LEU A N 1
ATOM 957 C CA . LEU A 1 121 ? 17.429 2.908 -14.787 1.00 57.88 121 LEU A CA 1
ATOM 958 C C . LEU A 1 121 ? 18.866 3.311 -14.425 1.00 57.88 121 LEU A C 1
ATOM 960 O O . LEU A 1 121 ? 19.806 2.830 -15.053 1.00 57.88 121 LEU A O 1
ATOM 964 N N . THR A 1 122 ? 19.045 4.115 -13.373 1.00 56.31 122 THR A N 1
ATOM 965 C CA . THR A 1 122 ? 20.375 4.521 -12.892 1.00 56.31 122 THR A CA 1
ATOM 966 C C . THR A 1 122 ? 21.218 3.327 -12.433 1.00 56.31 122 THR A C 1
ATOM 968 O O . THR A 1 122 ? 22.411 3.282 -12.711 1.00 56.31 122 THR A O 1
ATOM 971 N N . LEU A 1 123 ? 20.608 2.324 -11.787 1.00 56.31 123 LEU A N 1
ATOM 972 C CA . LEU A 1 123 ? 21.313 1.122 -11.325 1.00 56.31 123 LEU A CA 1
ATOM 973 C C . LEU A 1 123 ? 21.776 0.223 -12.485 1.00 56.31 123 LEU A C 1
ATOM 975 O O . LEU A 1 123 ? 22.833 -0.390 -12.395 1.00 56.31 123 LEU A O 1
ATOM 979 N N . MET A 1 124 ? 21.005 0.143 -13.574 1.00 59.88 124 MET A N 1
ATOM 980 C CA . MET A 1 124 ? 21.396 -0.627 -14.763 1.00 59.88 124 MET A CA 1
ATOM 981 C C . MET A 1 124 ? 22.448 0.097 -15.605 1.00 59.88 124 MET A C 1
ATOM 983 O O . MET A 1 124 ? 23.371 -0.556 -16.076 1.00 59.88 124 MET A O 1
ATOM 987 N N . LEU A 1 125 ? 22.359 1.427 -15.744 1.00 57.97 125 LEU A N 1
ATOM 988 C CA . LEU A 1 125 ? 23.418 2.232 -16.368 1.00 57.97 125 LEU A CA 1
ATOM 989 C C . LEU A 1 125 ? 24.735 2.104 -15.588 1.00 57.97 125 LEU A C 1
ATOM 991 O O . LEU A 1 125 ? 25.787 1.929 -16.187 1.00 57.97 125 LEU A O 1
ATOM 995 N N . TYR A 1 126 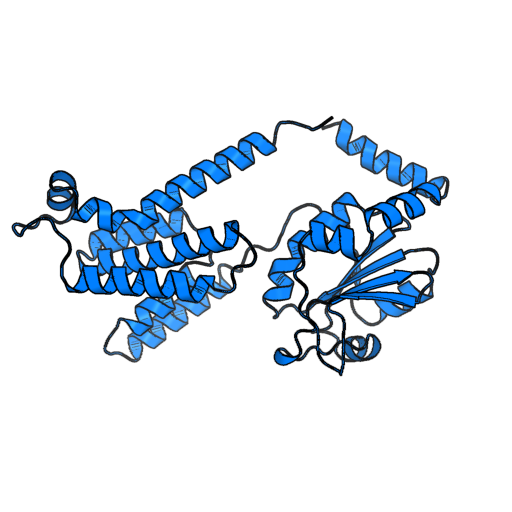? 24.664 2.081 -14.254 1.00 58.53 126 TYR A N 1
ATOM 996 C CA . TYR A 1 126 ? 25.819 1.857 -13.382 1.00 58.53 126 TYR A CA 1
ATOM 997 C C . TYR A 1 126 ? 26.484 0.482 -13.571 1.00 58.53 126 TYR A C 1
ATOM 999 O O . TYR A 1 126 ? 27.701 0.374 -13.485 1.00 58.53 126 TYR A O 1
ATOM 1007 N N . LEU A 1 127 ? 25.704 -0.571 -13.842 1.00 55.50 127 LEU A N 1
ATOM 1008 C CA . LEU A 1 127 ? 26.226 -1.924 -14.077 1.00 55.50 127 LEU A CA 1
ATOM 1009 C C . LEU A 1 127 ? 26.707 -2.158 -15.519 1.00 55.50 127 LEU A C 1
ATOM 1011 O O . LEU A 1 127 ? 27.357 -3.168 -15.771 1.00 55.50 127 LEU A O 1
ATOM 1015 N N . ALA A 1 128 ? 26.361 -1.267 -16.452 1.00 57.38 128 ALA A N 1
ATOM 1016 C CA . ALA A 1 128 ? 26.690 -1.390 -17.871 1.00 57.38 128 ALA A CA 1
ATOM 1017 C C . ALA A 1 128 ? 27.876 -0.513 -18.314 1.00 57.38 128 ALA A C 1
ATOM 1019 O O . ALA A 1 128 ? 28.364 -0.683 -19.431 1.00 57.38 128 ALA A O 1
ATOM 1020 N N . SER A 1 129 ? 28.335 0.408 -17.464 1.00 57.44 129 SER A N 1
ATOM 1021 C CA . SER A 1 129 ? 29.501 1.250 -17.731 1.00 57.44 129 SER A CA 1
ATOM 1022 C C . SER A 1 129 ? 30.769 0.619 -17.156 1.00 57.44 129 SER A C 1
ATOM 1024 O O . SER A 1 129 ? 30.996 0.661 -15.947 1.00 57.44 129 SER A O 1
ATOM 1026 N N . ASP A 1 130 ? 31.636 0.089 -18.018 1.00 65.00 130 ASP A N 1
ATOM 1027 C CA . ASP A 1 130 ? 33.034 -0.130 -17.649 1.00 65.00 130 ASP A CA 1
ATOM 1028 C C . ASP A 1 130 ? 33.720 1.246 -17.506 1.00 65.00 130 ASP A C 1
ATOM 1030 O O . ASP A 1 130 ? 33.839 1.987 -18.479 1.00 65.00 130 ASP A O 1
ATOM 1034 N N . CYS A 1 131 ? 34.184 1.560 -16.288 1.00 56.56 131 CYS A N 1
ATOM 1035 C CA . CYS A 1 131 ? 35.060 2.686 -15.905 1.00 56.56 131 CYS A CA 1
ATOM 1036 C C . CYS A 1 131 ? 34.471 4.118 -15.865 1.00 56.56 131 CYS A C 1
ATOM 1038 O O . CYS A 1 131 ? 34.411 4.791 -16.883 1.00 56.56 131 CYS A O 1
ATOM 1040 N N . CYS A 1 132 ? 34.210 4.637 -14.649 1.00 59.53 132 CYS A N 1
ATOM 1041 C CA . CYS A 1 132 ? 34.836 5.849 -14.067 1.00 59.53 132 CYS A CA 1
ATOM 1042 C C . CYS A 1 132 ? 34.188 6.239 -12.715 1.00 59.53 132 CYS A C 1
ATOM 1044 O O . CYS A 1 132 ? 32.966 6.235 -12.545 1.00 59.53 132 CYS A O 1
ATOM 1046 N N . LEU A 1 133 ? 35.010 6.627 -11.728 1.00 55.19 133 LEU A N 1
ATOM 1047 C CA . LEU A 1 133 ? 34.545 7.074 -10.398 1.00 55.19 133 LEU A CA 1
ATOM 1048 C C . LEU A 1 133 ? 33.668 8.345 -10.489 1.00 55.19 133 LEU A C 1
ATOM 1050 O O . LEU A 1 133 ? 32.764 8.547 -9.681 1.00 55.19 133 LEU A O 1
ATOM 1054 N N . ILE A 1 134 ? 33.929 9.179 -11.502 1.00 56.53 134 ILE A N 1
ATOM 1055 C CA . ILE A 1 134 ? 33.236 10.448 -11.766 1.00 56.53 134 ILE A CA 1
ATOM 1056 C C . ILE A 1 134 ? 31.813 10.202 -12.283 1.00 56.53 134 ILE A C 1
ATOM 1058 O O . ILE A 1 134 ? 30.883 10.854 -11.809 1.00 56.53 134 ILE A O 1
ATOM 1062 N N . ASP A 1 135 ? 31.616 9.214 -13.160 1.00 58.09 135 ASP A N 1
ATOM 1063 C CA . ASP A 1 135 ? 30.286 8.864 -13.673 1.00 58.09 135 ASP A CA 1
ATOM 1064 C C . ASP A 1 135 ? 29.419 8.269 -12.563 1.00 58.09 135 ASP A C 1
ATOM 1066 O O . ASP A 1 135 ? 28.282 8.688 -12.358 1.00 58.09 135 ASP A O 1
ATOM 1070 N N . THR A 1 136 ? 29.993 7.384 -11.745 1.00 56.75 136 THR A N 1
ATOM 1071 C CA . THR A 1 136 ? 29.347 6.862 -10.529 1.00 56.75 136 THR A CA 1
ATOM 1072 C C . THR A 1 136 ? 28.853 7.987 -9.609 1.00 56.75 136 THR A C 1
ATOM 1074 O O . THR A 1 136 ? 27.714 7.968 -9.130 1.00 56.75 136 THR A O 1
ATOM 1077 N N . PHE A 1 137 ? 29.698 8.994 -9.368 1.00 65.44 137 PHE A N 1
ATOM 1078 C CA . PHE A 1 137 ? 29.363 10.130 -8.513 1.00 65.44 137 PHE A CA 1
ATOM 1079 C C . PHE A 1 137 ? 28.262 10.999 -9.134 1.00 65.44 137 PHE A C 1
ATOM 1081 O O . PHE A 1 137 ? 27.266 11.297 -8.478 1.00 65.44 137 PHE A O 1
ATOM 1088 N N . ALA A 1 138 ? 28.364 11.324 -10.423 1.00 64.81 138 ALA A N 1
ATOM 1089 C CA . ALA A 1 138 ? 27.330 12.073 -11.131 1.00 64.81 138 ALA A CA 1
ATOM 1090 C C . ALA A 1 138 ? 25.970 11.347 -11.104 1.00 64.81 138 ALA A C 1
ATOM 1092 O O . ALA A 1 138 ? 24.946 11.960 -10.797 1.00 64.81 138 ALA A O 1
ATOM 1093 N N . PHE A 1 139 ? 25.946 10.030 -11.329 1.00 59.31 139 PHE A N 1
ATOM 1094 C CA . PHE A 1 139 ? 24.717 9.232 -11.304 1.00 59.31 139 PHE A CA 1
ATOM 1095 C C . PHE A 1 139 ? 24.093 9.125 -9.908 1.00 59.31 139 PHE A C 1
ATOM 1097 O O . PHE A 1 139 ? 22.871 9.216 -9.774 1.00 59.31 139 PHE A O 1
ATOM 1104 N N . THR A 1 140 ? 24.907 8.980 -8.859 1.00 61.09 140 THR A N 1
ATOM 1105 C CA . THR A 1 140 ? 24.417 8.988 -7.467 1.00 61.09 140 THR A CA 1
ATOM 1106 C C . THR A 1 140 ? 23.868 10.354 -7.058 1.00 61.09 140 THR A C 1
ATOM 1108 O O . THR A 1 140 ? 22.811 10.413 -6.428 1.00 61.09 140 THR A O 1
ATOM 1111 N N . CYS A 1 141 ? 24.501 11.452 -7.482 1.00 67.25 141 CYS A N 1
ATOM 1112 C CA . CYS A 1 141 ? 23.982 12.805 -7.288 1.00 67.25 141 CYS A CA 1
ATOM 1113 C C . CYS A 1 141 ? 22.652 13.022 -8.020 1.00 67.25 141 CYS A C 1
ATOM 1115 O O . CYS A 1 141 ? 21.706 13.517 -7.413 1.00 67.25 141 CYS A O 1
ATOM 1117 N N . VAL A 1 142 ? 22.535 12.606 -9.286 1.00 66.25 142 VAL A N 1
ATOM 1118 C CA . VAL A 1 142 ? 21.278 12.705 -10.048 1.00 66.25 142 VAL A CA 1
ATOM 1119 C C . VAL A 1 142 ? 20.172 11.876 -9.395 1.00 66.25 142 VAL A C 1
ATOM 1121 O O . VAL A 1 142 ? 19.053 12.363 -9.254 1.00 66.25 142 VAL A O 1
ATOM 1124 N N . PHE A 1 143 ? 20.475 10.661 -8.928 1.00 57.75 143 PHE A N 1
ATOM 1125 C CA . PHE A 1 143 ? 19.518 9.828 -8.196 1.00 57.75 143 PHE A CA 1
ATOM 1126 C C . PHE A 1 143 ? 19.060 10.494 -6.896 1.00 57.75 143 PHE A C 1
ATOM 1128 O O . PHE A 1 143 ? 17.863 10.532 -6.617 1.00 57.75 143 PHE A O 1
ATOM 1135 N N . ALA A 1 144 ? 19.996 11.034 -6.112 1.00 62.28 144 ALA A N 1
ATOM 1136 C CA . ALA A 1 144 ? 19.687 11.718 -4.862 1.00 62.28 144 ALA A CA 1
ATOM 1137 C C . ALA A 1 144 ? 18.821 12.961 -5.110 1.00 62.28 144 ALA A C 1
ATOM 1139 O O . ALA A 1 144 ? 17.794 13.131 -4.459 1.00 62.28 144 ALA A O 1
ATOM 1140 N N . VAL A 1 145 ? 19.177 13.781 -6.104 1.00 66.88 145 VAL A N 1
ATOM 1141 C CA . VAL A 1 145 ? 18.396 14.956 -6.513 1.00 66.88 145 VAL A CA 1
ATOM 1142 C C . VAL A 1 145 ? 17.001 14.544 -6.979 1.00 66.88 145 VAL A C 1
ATOM 1144 O O . VAL A 1 145 ? 16.019 15.146 -6.559 1.00 66.88 145 VAL A O 1
ATOM 1147 N N . HIS A 1 146 ? 16.875 13.486 -7.781 1.00 61.16 146 HIS A N 1
ATOM 1148 C CA . HIS A 1 146 ? 15.576 13.025 -8.266 1.00 61.16 146 HIS A CA 1
ATOM 1149 C C . HIS A 1 146 ? 14.702 12.454 -7.142 1.00 61.16 146 HIS A C 1
ATOM 1151 O O . HIS A 1 146 ? 13.511 12.742 -7.089 1.00 61.16 146 HIS A O 1
ATOM 1157 N N . ALA A 1 147 ? 15.289 11.701 -6.206 1.00 56.72 147 ALA A N 1
ATOM 1158 C CA . ALA A 1 147 ? 14.585 11.185 -5.034 1.00 56.72 147 ALA A CA 1
ATOM 1159 C C . ALA A 1 147 ? 14.098 12.306 -4.097 1.00 56.72 147 ALA A C 1
ATOM 1161 O O . ALA A 1 147 ? 13.056 12.157 -3.461 1.00 56.72 147 ALA A O 1
ATOM 1162 N N . VAL A 1 148 ? 14.833 13.422 -4.023 1.00 66.06 148 VAL A N 1
ATOM 1163 C CA . VAL A 1 148 ? 14.462 14.602 -3.228 1.00 66.06 148 VAL A CA 1
ATOM 1164 C C . VAL A 1 148 ? 13.402 15.449 -3.934 1.00 66.06 148 VAL A C 1
ATOM 1166 O O . VAL A 1 148 ? 12.441 15.871 -3.297 1.00 66.06 148 VAL A O 1
ATOM 1169 N N . LEU A 1 149 ? 13.555 15.693 -5.238 1.00 64.12 149 LEU A N 1
ATOM 1170 C CA . LEU A 1 149 ? 12.640 16.543 -6.007 1.00 64.12 149 LEU A CA 1
ATOM 1171 C C . LEU A 1 149 ? 11.317 15.847 -6.345 1.00 64.12 149 LEU A C 1
ATOM 1173 O O . LEU A 1 149 ? 10.296 16.517 -6.484 1.00 64.12 149 LEU A O 1
ATOM 1177 N N . PHE A 1 150 ? 11.318 14.517 -6.460 1.00 57.72 150 PHE A N 1
ATOM 1178 C CA . PHE A 1 150 ? 10.150 13.741 -6.858 1.00 57.72 150 PHE A CA 1
ATOM 1179 C C . PHE A 1 150 ? 9.895 12.571 -5.895 1.00 57.72 150 PHE A C 1
ATOM 1181 O O . PHE A 1 150 ? 10.187 11.415 -6.217 1.00 57.72 150 PHE A O 1
ATOM 1188 N N . PRO A 1 151 ? 9.342 12.837 -4.699 1.00 60.06 151 PRO A N 1
ATOM 1189 C CA . PRO A 1 151 ? 8.952 11.776 -3.779 1.00 60.06 151 PRO A CA 1
ATOM 1190 C C . PRO A 1 151 ? 7.835 10.906 -4.379 1.00 60.06 151 PRO A C 1
ATOM 1192 O O . PRO A 1 151 ? 6.991 11.387 -5.136 1.00 60.06 151 PRO A O 1
ATOM 1195 N N . GLU A 1 152 ? 7.811 9.613 -4.031 1.00 56.31 152 GLU A N 1
ATOM 1196 C CA . GLU A 1 152 ? 6.721 8.707 -4.422 1.00 56.31 152 GLU A CA 1
ATOM 1197 C C . GLU A 1 152 ? 5.359 9.339 -4.083 1.00 56.31 152 GLU A C 1
ATOM 1199 O O . GLU A 1 152 ? 5.177 9.792 -2.949 1.00 56.31 152 GLU A O 1
ATOM 1204 N N . PRO A 1 153 ? 4.393 9.368 -5.023 1.00 60.28 153 PRO A N 1
ATOM 1205 C CA . PRO A 1 153 ? 3.099 9.969 -4.750 1.00 60.28 153 PRO A CA 1
ATOM 1206 C C . PRO A 1 153 ? 2.402 9.170 -3.648 1.00 60.28 153 PRO A C 1
ATOM 1208 O O . PRO A 1 153 ? 2.087 7.989 -3.824 1.00 60.28 153 PRO A O 1
ATOM 1211 N N . ALA A 1 154 ? 2.171 9.819 -2.508 1.00 66.81 154 ALA A N 1
ATOM 1212 C CA . ALA A 1 154 ? 1.324 9.279 -1.459 1.00 66.81 154 ALA A CA 1
ATOM 1213 C C . ALA A 1 154 ? -0.124 9.192 -1.963 1.00 66.81 154 ALA A C 1
ATOM 1215 O O . ALA A 1 154 ? -0.534 9.937 -2.853 1.00 66.81 154 ALA A O 1
ATOM 1216 N N . TYR A 1 155 ? -0.905 8.266 -1.412 1.00 73.62 155 TYR A N 1
ATOM 1217 C CA . TYR A 1 155 ? -2.337 8.214 -1.689 1.00 73.62 155 TYR A CA 1
ATOM 1218 C C . TYR A 1 155 ? -2.998 9.518 -1.215 1.00 73.62 155 TYR A C 1
ATOM 1220 O O . TYR A 1 155 ? -2.861 9.877 -0.050 1.00 73.62 155 TYR A O 1
ATOM 1228 N N . THR A 1 156 ? -3.700 10.207 -2.115 1.00 74.00 156 THR A N 1
ATOM 1229 C CA . THR A 1 156 ? -4.392 11.485 -1.852 1.00 74.00 156 THR A CA 1
ATOM 1230 C C . THR A 1 156 ? -5.913 11.372 -1.961 1.00 74.00 156 THR A C 1
ATOM 1232 O O . THR A 1 156 ? -6.597 12.387 -2.048 1.00 74.00 156 THR A O 1
ATOM 1235 N N . GLY A 1 157 ? -6.451 10.152 -2.043 1.00 80.06 157 GLY A N 1
ATOM 1236 C CA . GLY A 1 157 ? -7.898 9.943 -2.084 1.00 80.06 157 GLY A CA 1
ATOM 1237 C C . GLY A 1 157 ? -8.554 10.162 -0.714 1.00 80.06 157 GLY A C 1
ATOM 1238 O O . GLY A 1 157 ? -7.848 10.360 0.279 1.00 80.06 157 GLY A O 1
ATOM 1239 N N . PRO A 1 158 ? -9.894 10.093 -0.642 1.00 86.25 158 PRO A N 1
ATOM 1240 C CA . PRO A 1 158 ? -10.611 10.236 0.616 1.00 86.25 158 PRO A CA 1
ATOM 1241 C C . PRO A 1 158 ? -10.203 9.126 1.594 1.00 86.25 158 PRO A C 1
ATOM 1243 O O . PRO A 1 158 ? -9.999 7.968 1.210 1.00 86.25 158 PRO A O 1
ATOM 1246 N N . GLU A 1 159 ? -10.034 9.503 2.861 1.00 92.12 159 GLU A N 1
ATOM 1247 C CA . GLU A 1 159 ? -9.793 8.588 3.971 1.00 92.12 159 GLU A CA 1
ATOM 1248 C C . GLU A 1 159 ? -10.431 9.132 5.256 1.00 92.12 159 GLU A C 1
ATOM 1250 O O . GLU A 1 159 ? -10.424 10.335 5.516 1.00 92.12 159 GLU A O 1
ATOM 1255 N N . LYS A 1 160 ? -10.961 8.233 6.092 1.00 94.19 160 LYS A N 1
ATOM 1256 C CA . LYS A 1 160 ? -11.555 8.560 7.398 1.00 94.19 160 LYS A CA 1
ATOM 1257 C C . LYS A 1 160 ? -10.695 7.970 8.517 1.00 94.19 160 LYS A C 1
ATOM 1259 O O . LYS A 1 160 ? -11.144 7.136 9.305 1.00 94.19 160 LYS A O 1
ATOM 1264 N N . ILE A 1 161 ? -9.424 8.380 8.555 1.00 96.19 161 ILE A N 1
ATOM 1265 C CA . ILE A 1 161 ? -8.412 7.861 9.487 1.00 96.19 161 ILE A CA 1
ATOM 1266 C C . ILE A 1 161 ? -8.059 8.896 10.549 1.00 96.19 161 ILE A C 1
ATOM 1268 O O . ILE A 1 161 ? -7.768 10.050 10.255 1.00 96.19 161 ILE A O 1
ATOM 1272 N N . THR A 1 162 ? -8.019 8.454 11.804 1.00 95.81 162 THR A N 1
ATOM 1273 C CA . THR A 1 162 ? -7.468 9.240 12.912 1.00 95.81 162 THR A CA 1
ATOM 1274 C C . THR A 1 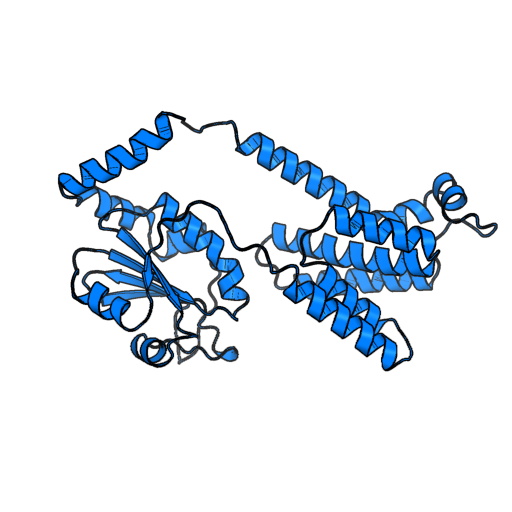162 ? -5.976 8.949 13.068 1.00 95.81 162 THR A C 1
ATOM 1276 O O . THR A 1 162 ? -5.571 7.806 13.283 1.00 95.81 162 THR A O 1
ATOM 1279 N N . TYR A 1 163 ? -5.147 9.981 12.964 1.00 94.88 163 TYR A N 1
ATOM 1280 C CA . TYR A 1 163 ? -3.706 9.866 13.161 1.00 94.88 163 TYR A CA 1
ATOM 1281 C C . TYR A 1 163 ? -3.371 10.128 14.621 1.00 94.88 163 TYR A C 1
ATOM 1283 O O . TYR A 1 163 ? -3.630 11.218 15.127 1.00 94.88 163 TYR A O 1
ATOM 1291 N N . PHE A 1 164 ? -2.793 9.135 15.289 1.00 93.06 164 PHE A N 1
ATOM 1292 C CA . PHE A 1 164 ? -2.353 9.290 16.668 1.00 93.06 164 PHE A CA 1
ATOM 1293 C C . PHE A 1 164 ? -0.854 9.541 16.725 1.00 93.06 164 PHE A C 1
ATOM 1295 O O . PHE A 1 164 ? -0.063 8.815 16.120 1.00 93.06 164 PHE A O 1
ATOM 1302 N N . ASN A 1 165 ? -0.483 10.543 17.518 1.00 85.25 165 ASN A N 1
ATOM 1303 C CA . ASN A 1 165 ? 0.894 10.887 17.813 1.00 85.25 165 ASN A CA 1
ATOM 1304 C C . ASN A 1 165 ? 1.080 10.844 19.331 1.00 85.25 165 ASN A C 1
ATOM 1306 O O . ASN A 1 165 ? 0.416 11.544 20.077 1.00 85.25 165 ASN A O 1
ATOM 1310 N N . GLY A 1 166 ? 2.020 10.044 19.804 1.00 86.62 166 GLY A N 1
ATOM 1311 C CA . GLY A 1 166 ? 2.479 10.053 21.192 1.00 86.62 166 GLY A CA 1
ATOM 1312 C C . GLY A 1 166 ? 1.889 8.878 21.944 1.00 86.62 166 GLY A C 1
ATOM 1313 O O . GLY A 1 166 ? 1.851 7.774 21.417 1.00 86.62 166 GLY A O 1
ATOM 1314 N N . THR A 1 167 ? 1.427 9.113 23.164 1.00 86.06 167 THR A N 1
ATOM 1315 C CA . THR A 1 167 ? 0.849 8.082 24.041 1.00 86.06 167 THR A CA 1
ATOM 1316 C C . THR A 1 167 ? -0.682 8.035 23.986 1.00 86.06 167 THR A C 1
ATOM 1318 O O . THR A 1 167 ? -1.302 7.199 24.638 1.00 86.06 167 THR A O 1
ATOM 1321 N N . GLU A 1 168 ? -1.298 8.915 23.193 1.00 92.69 168 GLU A N 1
ATOM 1322 C CA . GLU A 1 168 ? -2.747 9.153 23.159 1.00 92.69 168 GLU A CA 1
ATOM 1323 C C . GLU A 1 168 ? -3.553 7.939 22.696 1.00 92.69 168 GLU A C 1
ATOM 1325 O O . GLU A 1 168 ? -4.655 7.713 23.188 1.00 92.69 168 GLU A O 1
ATOM 1330 N N . LEU A 1 169 ? -3.007 7.139 21.770 1.00 94.31 169 LEU A N 1
ATOM 1331 C CA . LEU A 1 169 ? -3.717 5.998 21.189 1.00 94.31 169 LEU A CA 1
ATOM 1332 C C . LEU A 1 169 ? -4.174 5.013 22.269 1.00 94.31 169 LEU A C 1
ATOM 1334 O O . LEU A 1 169 ? -5.330 4.595 22.280 1.00 94.31 169 LEU A O 1
ATOM 1338 N N . TYR A 1 170 ? -3.264 4.618 23.162 1.00 92.94 170 TYR A N 1
ATOM 1339 C CA . TYR A 1 170 ? -3.601 3.646 24.195 1.00 92.94 170 TYR A CA 1
ATOM 1340 C C . TYR A 1 170 ? -4.669 4.202 25.135 1.00 92.94 170 TYR A C 1
ATOM 1342 O O . TYR A 1 170 ? -5.635 3.509 25.453 1.00 92.94 170 TYR A O 1
ATOM 1350 N N . ASP A 1 171 ? -4.503 5.452 25.563 1.00 93.44 171 ASP A N 1
ATOM 1351 C CA . ASP A 1 171 ? -5.417 6.089 26.505 1.00 93.44 171 ASP A CA 1
ATOM 1352 C C . ASP A 1 171 ? -6.806 6.272 25.882 1.00 93.44 171 ASP A C 1
ATOM 1354 O O . ASP A 1 171 ? -7.807 6.029 26.551 1.00 93.44 171 ASP A O 1
ATOM 1358 N N . GLU A 1 172 ? -6.886 6.600 24.591 1.00 94.50 172 GLU A N 1
ATOM 1359 C CA . GLU A 1 172 ? -8.145 6.718 23.852 1.00 94.50 172 GLU A CA 1
ATOM 1360 C C . GLU A 1 172 ? -8.861 5.366 23.712 1.00 94.50 172 GLU A C 1
ATOM 1362 O O . GLU A 1 172 ? -10.063 5.265 23.982 1.00 94.50 172 GLU A O 1
ATOM 1367 N N . VAL A 1 173 ? -8.120 4.301 23.376 1.00 94.50 173 VAL A N 1
ATOM 1368 C CA . VAL A 1 173 ? -8.654 2.929 23.301 1.00 94.50 173 VAL A CA 1
ATOM 1369 C C . VAL A 1 173 ? -9.179 2.459 24.665 1.00 94.50 173 VAL A C 1
ATOM 1371 O O . VAL A 1 173 ? -10.201 1.775 24.728 1.00 94.50 173 VAL A O 1
ATOM 1374 N N . GLN A 1 174 ? -8.526 2.837 25.770 1.00 93.75 174 GLN A N 1
ATOM 1375 C CA . GLN A 1 174 ? -8.994 2.500 27.121 1.00 93.75 174 GLN A CA 1
ATOM 1376 C C . GLN A 1 174 ? -10.161 3.369 27.595 1.00 93.75 174 GLN A C 1
ATOM 1378 O O . GLN A 1 174 ? -11.062 2.869 28.278 1.00 93.75 174 GLN A O 1
ATOM 1383 N N . ARG A 1 175 ? -10.147 4.662 27.259 1.00 93.94 175 ARG A N 1
ATOM 1384 C CA . ARG A 1 175 ? -11.149 5.642 27.688 1.00 93.94 175 ARG A CA 1
ATOM 1385 C C . ARG A 1 175 ? -12.509 5.343 27.071 1.00 93.94 175 ARG A C 1
ATOM 1387 O O . ARG A 1 175 ? -13.507 5.334 27.790 1.00 93.94 175 ARG A O 1
ATOM 1394 N N . ASN A 1 176 ? -12.566 5.089 25.763 1.00 92.38 176 ASN A N 1
ATOM 1395 C CA . ASN A 1 176 ? -13.828 4.911 25.050 1.00 92.38 176 ASN A CA 1
ATOM 1396 C C . ASN A 1 176 ? -14.022 3.476 24.547 1.00 92.38 176 ASN A C 1
ATOM 1398 O O . ASN A 1 176 ? -13.959 3.190 23.354 1.00 92.38 176 ASN A O 1
ATOM 1402 N N . LYS A 1 177 ? -14.342 2.573 25.478 1.00 93.75 177 LYS A N 1
ATOM 1403 C CA . LYS A 1 177 ? -14.532 1.137 25.199 1.00 93.75 177 LYS A CA 1
ATOM 1404 C C . LYS A 1 177 ? -15.692 0.819 24.250 1.00 93.75 177 LYS A C 1
ATOM 1406 O O . LYS A 1 177 ? -15.726 -0.267 23.691 1.00 93.75 177 LYS A O 1
ATOM 1411 N N . ARG A 1 178 ? -16.631 1.755 24.055 1.00 91.94 178 ARG A N 1
ATOM 1412 C CA . ARG A 1 178 ? -17.764 1.593 23.123 1.00 91.94 178 ARG A CA 1
ATOM 1413 C C . ARG A 1 178 ? -17.352 1.734 21.659 1.00 91.94 178 ARG A C 1
ATOM 1415 O O . ARG A 1 178 ? -18.129 1.371 20.780 1.00 91.94 178 ARG A O 1
ATOM 1422 N N . VAL A 1 179 ? -16.181 2.311 21.399 1.00 95.44 179 VAL A N 1
ATOM 1423 C CA . VAL A 1 179 ? -15.652 2.474 20.049 1.00 95.44 179 VAL A CA 1
ATOM 1424 C C . VAL A 1 179 ? -14.777 1.275 19.726 1.00 95.44 179 VAL A C 1
ATOM 1426 O O . VAL A 1 179 ? -13.830 0.964 20.446 1.00 95.44 179 VAL A O 1
ATOM 1429 N N . THR A 1 180 ? -15.093 0.621 18.616 1.00 97.25 180 THR A N 1
ATOM 1430 C CA . THR A 1 180 ? -14.221 -0.391 18.030 1.00 97.25 180 THR A CA 1
ATOM 1431 C C . THR A 1 180 ? -13.196 0.294 17.139 1.00 97.25 180 THR A C 1
ATOM 1433 O O . THR A 1 180 ? -13.547 1.168 16.343 1.00 97.25 180 THR A O 1
ATOM 1436 N N . TRP A 1 181 ? -11.934 -0.108 17.258 1.00 97.94 181 TRP A N 1
ATOM 1437 C CA . TRP A 1 181 ? -10.834 0.480 16.505 1.00 97.94 181 TRP A CA 1
ATOM 1438 C C . TRP A 1 181 ? -10.138 -0.556 15.632 1.00 97.94 181 TRP A C 1
ATOM 1440 O O . TRP A 1 181 ? -9.683 -1.579 16.137 1.00 97.94 181 TRP A O 1
ATOM 1450 N N . LEU A 1 182 ? -9.975 -0.259 14.344 1.00 98.06 182 LEU A N 1
ATOM 1451 C CA . LEU A 1 182 ? -8.916 -0.865 13.538 1.00 98.06 182 LEU A CA 1
ATOM 1452 C C . LEU A 1 182 ? -7.722 0.085 13.527 1.00 98.06 182 LEU A C 1
ATOM 1454 O O . LEU A 1 182 ? -7.825 1.214 13.049 1.00 98.06 182 LEU A O 1
ATOM 1458 N N . VAL A 1 183 ? -6.583 -0.370 14.037 1.00 98.12 183 VAL A N 1
ATOM 1459 C CA . VAL A 1 183 ? -5.360 0.430 14.136 1.00 98.12 183 VAL A CA 1
ATOM 1460 C C . VAL A 1 183 ? -4.286 -0.168 13.238 1.00 98.12 183 VAL A C 1
ATOM 1462 O O . VAL A 1 183 ? -3.904 -1.323 13.415 1.00 98.12 183 VAL A O 1
ATOM 1465 N N . GLN A 1 184 ? -3.776 0.622 12.294 1.00 97.56 184 GLN A N 1
ATOM 1466 C CA . GLN A 1 184 ? -2.595 0.308 11.502 1.00 97.56 184 GLN A CA 1
ATOM 1467 C C . GLN A 1 184 ? -1.349 0.899 12.171 1.00 97.56 184 GLN A C 1
ATOM 1469 O O . GLN A 1 184 ? -1.143 2.115 12.196 1.00 97.56 184 GLN A O 1
ATOM 1474 N N . PHE A 1 185 ? -0.480 0.024 12.654 1.00 97.25 185 PHE A N 1
ATOM 1475 C CA . PHE A 1 185 ? 0.856 0.361 13.117 1.00 97.25 185 PHE A CA 1
ATOM 1476 C C . PHE A 1 185 ? 1.834 0.293 11.946 1.00 97.25 185 PHE A C 1
ATOM 1478 O O . PHE A 1 185 ? 1.965 -0.744 11.285 1.00 97.25 185 PHE A O 1
ATOM 1485 N N . TYR A 1 186 ? 2.511 1.405 11.682 1.00 94.81 186 TYR A N 1
ATOM 1486 C CA . TYR A 1 186 ? 3.358 1.567 10.506 1.00 94.81 186 TYR A CA 1
ATOM 1487 C C . TYR A 1 186 ? 4.658 2.302 10.835 1.00 94.81 186 TYR A C 1
ATOM 1489 O O . TYR A 1 186 ? 4.841 2.817 11.937 1.00 94.81 186 TYR A O 1
ATOM 1497 N N . THR A 1 187 ? 5.561 2.343 9.858 1.00 92.69 187 THR A N 1
ATOM 1498 C CA . THR A 1 187 ? 6.738 3.214 9.873 1.00 92.69 187 THR A CA 1
ATOM 1499 C C . THR A 1 187 ? 6.851 3.948 8.545 1.00 92.69 187 THR A C 1
ATOM 1501 O O . THR A 1 187 ? 6.388 3.465 7.509 1.00 92.69 187 THR A O 1
ATOM 1504 N N . THR A 1 188 ? 7.480 5.119 8.558 1.00 86.44 188 THR A N 1
ATOM 1505 C CA . THR A 1 188 ? 7.671 5.957 7.360 1.00 86.44 188 THR A CA 1
ATOM 1506 C C . THR A 1 188 ? 8.717 5.405 6.390 1.00 86.44 188 THR A C 1
ATOM 1508 O O . THR A 1 188 ? 8.674 5.690 5.193 1.00 86.44 188 THR A O 1
ATOM 1511 N N . TRP A 1 189 ? 9.641 4.584 6.888 1.00 81.06 189 TRP A N 1
ATOM 1512 C CA . TRP A 1 189 ? 10.753 4.026 6.120 1.00 81.06 189 TRP A CA 1
ATOM 1513 C C . TRP A 1 189 ? 10.473 2.627 5.546 1.00 81.06 189 TRP A C 1
ATOM 1515 O O . TRP A 1 189 ? 11.205 2.190 4.660 1.00 81.06 189 TRP A O 1
ATOM 1525 N N . SER A 1 190 ? 9.438 1.909 6.009 1.00 84.81 190 SER A N 1
ATOM 1526 C CA . SER A 1 190 ? 9.110 0.572 5.484 1.00 84.81 190 SER A CA 1
ATOM 1527 C C . SER A 1 190 ? 8.371 0.675 4.140 1.00 84.81 190 SER A C 1
ATOM 1529 O O . SER A 1 190 ? 7.294 1.279 4.075 1.00 84.81 190 SER A O 1
ATOM 1531 N N . PRO A 1 191 ? 8.889 0.056 3.062 1.00 83.06 191 PRO A N 1
ATOM 1532 C CA . PRO A 1 191 ? 8.216 0.060 1.764 1.00 83.06 191 PRO A CA 1
ATOM 1533 C C . PRO A 1 191 ? 6.886 -0.709 1.792 1.00 83.06 191 PRO A C 1
ATOM 1535 O O . PRO A 1 191 ? 5.930 -0.317 1.125 1.00 83.06 191 PRO A O 1
ATOM 1538 N N . GLU A 1 192 ? 6.777 -1.761 2.605 1.00 85.62 192 GLU A N 1
ATOM 1539 C CA . GLU A 1 192 ? 5.533 -2.511 2.796 1.00 85.62 192 GLU A CA 1
ATOM 1540 C C . GLU A 1 192 ? 4.430 -1.622 3.385 1.00 85.62 192 GLU A C 1
ATOM 1542 O O . GLU A 1 192 ? 3.287 -1.669 2.927 1.00 85.62 192 GLU A O 1
ATOM 1547 N N . CYS A 1 193 ? 4.772 -0.758 4.347 1.00 90.69 193 CYS A N 1
ATOM 1548 C CA . CYS A 1 193 ? 3.827 0.191 4.936 1.00 90.69 193 CYS A CA 1
ATOM 1549 C C . CYS A 1 193 ? 3.280 1.174 3.891 1.00 90.69 193 CYS A C 1
ATOM 1551 O O . CYS A 1 193 ? 2.071 1.409 3.841 1.00 90.69 193 CYS A O 1
ATOM 1553 N N . LYS A 1 194 ? 4.149 1.692 3.012 1.00 85.06 194 LYS A N 1
ATOM 1554 C CA . LYS A 1 194 ? 3.747 2.592 1.920 1.00 85.06 194 LYS A CA 1
ATOM 1555 C C . LYS A 1 194 ? 2.779 1.925 0.943 1.00 85.06 194 LYS A C 1
ATOM 1557 O O . LYS A 1 194 ? 1.790 2.537 0.551 1.00 85.06 194 LYS A O 1
ATOM 1562 N N . HIS A 1 195 ? 3.028 0.667 0.577 1.00 84.75 195 HIS A N 1
ATOM 1563 C CA . HIS A 1 195 ? 2.152 -0.072 -0.338 1.00 84.75 195 HIS A CA 1
ATOM 1564 C C . HIS A 1 195 ? 0.757 -0.346 0.247 1.00 84.75 195 HIS A C 1
ATOM 1566 O O . HIS A 1 195 ? -0.210 -0.434 -0.506 1.00 84.75 195 HIS A O 1
ATOM 1572 N N . ILE A 1 196 ? 0.638 -0.466 1.571 1.00 89.88 196 ILE A N 1
ATOM 1573 C CA . ILE A 1 196 ? -0.618 -0.828 2.250 1.00 89.88 196 ILE A CA 1
ATOM 1574 C C . ILE A 1 196 ? -1.440 0.406 2.644 1.00 89.88 196 ILE A C 1
ATOM 1576 O O . ILE A 1 196 ? -2.659 0.312 2.782 1.00 89.88 196 ILE A O 1
ATOM 1580 N N . ALA A 1 197 ? -0.807 1.576 2.762 1.00 89.19 197 ALA A N 1
ATOM 1581 C CA . ALA A 1 197 ? -1.476 2.848 3.031 1.00 89.19 197 ALA A CA 1
ATOM 1582 C C . ALA A 1 197 ? -2.759 3.098 2.198 1.00 89.19 197 ALA A C 1
ATOM 1584 O O . ALA A 1 197 ? -3.772 3.421 2.822 1.00 89.19 197 ALA A O 1
ATOM 1585 N N . PRO A 1 198 ? -2.787 2.911 0.856 1.00 91.69 198 PRO A N 1
ATOM 1586 C CA . PRO A 1 198 ? -4.011 3.096 0.067 1.00 91.69 198 PRO A CA 1
ATOM 1587 C C . PRO A 1 198 ? -5.109 2.073 0.387 1.00 91.69 198 PRO A C 1
ATOM 1589 O O . PRO A 1 198 ? -6.283 2.427 0.398 1.00 91.69 198 PRO A O 1
ATOM 1592 N N . VAL A 1 199 ? -4.752 0.818 0.681 1.00 93.56 199 VAL A N 1
ATOM 1593 C CA . VAL A 1 199 ? -5.730 -0.229 1.029 1.00 93.56 199 VAL A CA 1
ATOM 1594 C C . VAL A 1 199 ? -6.440 0.133 2.330 1.00 93.56 199 VAL A C 1
ATOM 1596 O O . VAL A 1 199 ? -7.664 0.075 2.417 1.00 93.56 199 VAL A O 1
ATOM 1599 N N . PHE A 1 200 ? -5.675 0.545 3.341 1.00 96.19 200 PHE A N 1
ATOM 1600 C CA . PHE A 1 200 ? -6.234 0.925 4.635 1.00 96.19 200 PHE A CA 1
ATOM 1601 C C . PHE A 1 200 ? -7.060 2.219 4.554 1.00 96.19 200 PHE A C 1
ATOM 1603 O O . PHE A 1 200 ? -8.117 2.307 5.177 1.00 96.19 200 PHE A O 1
ATOM 1610 N N . ALA A 1 201 ? -6.635 3.180 3.728 1.00 94.69 201 ALA A N 1
ATOM 1611 C CA . ALA A 1 201 ? -7.398 4.391 3.430 1.00 94.69 201 ALA A CA 1
ATOM 1612 C C . ALA A 1 201 ? -8.772 4.076 2.813 1.00 94.69 201 ALA A C 1
ATOM 1614 O O . ALA A 1 201 ? -9.791 4.501 3.353 1.00 94.69 201 ALA A O 1
ATOM 1615 N N . GLN A 1 202 ? -8.822 3.243 1.770 1.00 93.44 202 GLN A N 1
ATOM 1616 C CA . GLN A 1 202 ? -10.080 2.842 1.122 1.00 93.44 202 GLN A CA 1
ATOM 1617 C C . GLN A 1 202 ? -11.013 2.055 2.055 1.00 93.44 202 GLN A C 1
ATOM 1619 O O . GLN A 1 202 ? -12.233 2.202 1.994 1.00 93.44 202 GLN A O 1
ATOM 1624 N N . LEU A 1 203 ? -10.458 1.217 2.939 1.00 95.62 203 LEU A N 1
ATOM 1625 C CA . LEU A 1 203 ? -11.249 0.538 3.969 1.00 95.62 203 LEU A CA 1
ATOM 1626 C C . LEU A 1 203 ? -11.851 1.536 4.960 1.00 95.62 203 LEU A C 1
ATOM 1628 O O . LEU A 1 203 ? -13.027 1.417 5.297 1.00 95.62 203 LEU A O 1
ATOM 1632 N N . SER A 1 204 ? -11.064 2.521 5.400 1.00 96.81 204 SER A N 1
ATOM 1633 C CA . SER A 1 204 ? -11.543 3.539 6.335 1.00 96.81 204 SER A CA 1
ATOM 1634 C C . SER A 1 204 ? -12.672 4.375 5.746 1.00 96.81 204 SER A C 1
ATOM 1636 O O . SER A 1 204 ? -13.677 4.592 6.408 1.00 96.81 204 SER A O 1
ATOM 1638 N N . ASP A 1 205 ? -12.543 4.778 4.485 1.00 94.81 205 ASP A N 1
ATOM 1639 C CA . ASP A 1 205 ? -13.541 5.585 3.797 1.00 94.81 205 ASP A CA 1
ATOM 1640 C C . ASP A 1 205 ? -14.885 4.846 3.697 1.00 94.81 205 ASP A C 1
ATOM 1642 O O . ASP A 1 205 ? -15.937 5.374 4.058 1.00 94.81 205 ASP A O 1
ATOM 1646 N N . ARG A 1 206 ? -14.831 3.557 3.336 1.00 93.06 206 ARG A N 1
ATOM 1647 C CA . ARG A 1 206 ? -16.018 2.718 3.140 1.00 93.06 206 ARG A CA 1
ATOM 1648 C C . ARG A 1 206 ? -16.704 2.271 4.433 1.00 93.06 206 ARG A C 1
ATOM 1650 O O . ARG A 1 206 ? -17.924 2.105 4.442 1.00 93.06 206 ARG A O 1
ATOM 1657 N N . PHE A 1 207 ? -15.942 1.989 5.491 1.00 95.50 207 PHE A N 1
ATOM 1658 C CA . PHE A 1 207 ? -16.458 1.301 6.684 1.00 95.50 207 PHE A CA 1
ATOM 1659 C C . PHE A 1 207 ? -16.411 2.133 7.969 1.00 95.50 207 PHE A C 1
ATOM 1661 O O . PHE A 1 207 ? -16.892 1.659 9.000 1.00 95.50 207 PHE A O 1
ATOM 1668 N N . ALA A 1 208 ? -15.857 3.348 7.959 1.00 96.00 208 ALA A N 1
ATOM 1669 C CA . ALA A 1 208 ? -15.852 4.175 9.160 1.00 96.00 208 ALA A CA 1
ATOM 1670 C C . ALA A 1 208 ? -17.278 4.537 9.606 1.00 96.00 208 ALA A C 1
ATOM 1672 O O . ALA A 1 208 ? -18.132 4.948 8.820 1.00 96.00 208 ALA A O 1
ATOM 1673 N N . LEU A 1 209 ? -17.511 4.412 10.910 1.00 95.44 209 LEU A N 1
ATOM 1674 C CA . LEU A 1 209 ? -18.712 4.846 11.617 1.00 95.44 209 LEU A CA 1
ATOM 1675 C C . LEU A 1 209 ? -18.295 5.596 12.893 1.00 95.44 209 LEU A C 1
ATOM 1677 O O . LEU A 1 209 ? -17.179 5.407 13.382 1.00 95.44 209 LEU A O 1
ATOM 1681 N N . PRO A 1 210 ? -19.193 6.371 13.527 1.00 94.12 210 PRO A N 1
ATOM 1682 C CA . PRO A 1 210 ? -18.894 7.031 14.802 1.00 94.12 210 PRO A CA 1
ATOM 1683 C C . PRO A 1 210 ? -18.385 6.090 15.914 1.00 94.12 210 PRO A C 1
ATOM 1685 O O . PRO A 1 210 ? -17.627 6.513 16.784 1.00 94.12 210 PRO A O 1
ATOM 1688 N N . ASN A 1 211 ? -18.786 4.816 15.885 1.00 95.12 211 ASN A N 1
ATOM 1689 C CA . ASN A 1 211 ? -18.376 3.766 16.824 1.00 95.12 211 ASN A CA 1
ATOM 1690 C C . ASN A 1 211 ? -17.479 2.672 16.206 1.00 95.12 211 ASN A C 1
ATOM 1692 O O . ASN A 1 211 ? -17.129 1.729 16.914 1.00 95.12 211 ASN A O 1
ATOM 1696 N N . LEU A 1 212 ? -17.094 2.797 14.931 1.00 96.81 212 LEU A N 1
ATOM 1697 C CA . LEU A 1 212 ? -16.113 1.941 14.256 1.00 96.81 212 LEU A CA 1
ATOM 1698 C C . LEU A 1 212 ? -15.094 2.834 13.553 1.00 96.81 212 LEU A C 1
ATOM 1700 O O . LEU A 1 212 ? -15.351 3.351 12.467 1.00 96.81 212 LEU A O 1
ATOM 1704 N N . ARG A 1 213 ? -13.947 3.053 14.192 1.00 97.06 213 ARG A N 1
ATOM 1705 C CA . ARG A 1 213 ? -12.962 4.039 13.744 1.00 97.06 213 ARG A CA 1
ATOM 1706 C C . ARG A 1 213 ? -11.687 3.371 13.251 1.00 97.06 213 ARG A C 1
ATOM 1708 O O . ARG A 1 213 ? -11.268 2.327 13.748 1.00 97.06 213 ARG A O 1
ATOM 1715 N N . PHE A 1 214 ? -11.056 4.015 12.279 1.00 98.19 214 PHE A N 1
ATOM 1716 C CA . PHE A 1 214 ? -9.777 3.602 11.721 1.00 98.19 214 PHE A CA 1
ATOM 1717 C C . PHE A 1 214 ? -8.692 4.552 12.209 1.00 98.19 214 PHE A C 1
ATOM 1719 O O . PHE A 1 214 ? -8.894 5.767 12.265 1.00 98.19 214 PHE A O 1
ATOM 1726 N N . ALA A 1 215 ? -7.541 3.999 12.569 1.00 97.81 215 ALA A N 1
ATOM 1727 C CA . ALA A 1 215 ? -6.433 4.755 13.118 1.00 97.81 215 ALA A CA 1
ATOM 1728 C C . ALA A 1 215 ? -5.098 4.345 12.507 1.00 97.81 215 ALA A C 1
ATOM 1730 O O . ALA A 1 215 ? -4.888 3.178 12.185 1.00 97.81 215 ALA A O 1
ATOM 1731 N N . LYS A 1 216 ? -4.181 5.302 12.400 1.00 96.81 216 LYS A N 1
ATOM 1732 C CA . LYS A 1 216 ? -2.785 5.073 12.021 1.00 96.81 216 LYS A CA 1
ATOM 1733 C C . LYS A 1 216 ? -1.874 5.539 13.151 1.00 96.81 216 LYS A C 1
ATOM 1735 O O . LYS A 1 216 ? -2.087 6.615 13.712 1.00 96.81 216 LYS A O 1
ATOM 1740 N N . PHE A 1 217 ? -0.851 4.746 13.457 1.00 96.56 217 PHE A N 1
ATOM 1741 C CA . PHE A 1 217 ? 0.139 5.068 14.482 1.00 96.56 217 PHE A CA 1
ATOM 1742 C C . PHE A 1 217 ? 1.561 4.741 14.015 1.00 96.56 217 PHE A C 1
ATOM 1744 O O . PHE A 1 217 ? 1.850 3.606 13.627 1.00 96.56 217 PHE A O 1
ATOM 1751 N N . ASP A 1 218 ? 2.442 5.743 14.054 1.00 94.81 218 ASP A N 1
ATOM 1752 C CA . ASP A 1 218 ? 3.844 5.602 13.651 1.00 94.81 218 ASP A CA 1
ATOM 1753 C C . ASP A 1 218 ? 4.691 5.061 14.812 1.00 94.81 218 ASP A C 1
ATOM 1755 O O . ASP A 1 218 ? 5.175 5.796 15.678 1.00 94.81 218 ASP A O 1
ATOM 1759 N N . VAL A 1 219 ? 4.892 3.744 14.810 1.00 94.62 219 VAL A N 1
ATOM 1760 C CA . VAL A 1 219 ? 5.738 3.052 15.795 1.00 94.62 219 VAL A CA 1
ATOM 1761 C C . VAL A 1 219 ? 7.231 3.252 15.538 1.00 94.62 219 VAL A C 1
ATOM 1763 O O . VAL A 1 219 ? 8.049 2.976 16.413 1.00 94.62 219 VAL A O 1
ATOM 1766 N N . GLY A 1 220 ? 7.601 3.720 14.344 1.00 91.12 220 GLY A N 1
ATOM 1767 C CA . GLY A 1 220 ? 8.983 4.018 13.982 1.00 91.12 220 GLY A CA 1
ATOM 1768 C C . GLY A 1 220 ? 9.460 5.295 14.652 1.00 91.12 220 GLY A C 1
ATOM 1769 O O . GLY A 1 220 ? 10.603 5.363 15.101 1.00 91.12 220 GLY A O 1
ATOM 1770 N N . ARG A 1 221 ? 8.564 6.277 14.776 1.00 92.75 221 ARG A N 1
ATOM 1771 C CA . ARG A 1 221 ? 8.817 7.472 15.573 1.00 92.75 221 ARG A CA 1
ATOM 1772 C C . ARG A 1 221 ? 8.848 7.114 17.060 1.00 92.75 221 ARG A C 1
ATOM 1774 O O . ARG A 1 221 ? 9.824 7.462 17.720 1.00 92.75 221 ARG A O 1
ATOM 1781 N N . TRP A 1 222 ? 7.834 6.402 17.579 1.00 94.12 222 TRP A N 1
ATOM 1782 C CA . TRP A 1 222 ? 7.638 6.164 19.024 1.00 94.12 222 TRP A CA 1
ATOM 1783 C C . TRP A 1 222 ? 7.908 4.707 19.467 1.00 94.12 222 TRP A C 1
ATOM 1785 O O . TRP A 1 222 ? 6.971 3.927 19.666 1.00 94.12 222 TRP A O 1
ATOM 1795 N N . PRO A 1 223 ? 9.174 4.325 19.726 1.00 90.81 223 PRO A N 1
ATOM 1796 C CA . PRO A 1 223 ? 9.544 2.940 20.037 1.00 90.81 223 PRO A CA 1
ATOM 1797 C C . PRO A 1 223 ? 8.997 2.425 21.378 1.00 90.81 223 PRO A C 1
ATOM 1799 O O . PRO A 1 223 ? 8.710 1.238 21.500 1.00 90.81 223 PRO A O 1
ATOM 1802 N N . LYS A 1 224 ? 8.802 3.299 22.376 1.00 92.56 224 LYS A N 1
ATOM 1803 C CA . LYS A 1 224 ? 8.215 2.905 23.674 1.00 92.56 224 LYS A CA 1
ATOM 1804 C C . LYS A 1 224 ? 6.772 2.417 23.525 1.00 92.56 224 LYS A C 1
ATOM 1806 O O . LYS A 1 224 ? 6.377 1.436 24.145 1.00 92.56 224 LYS A O 1
ATOM 1811 N N . GLU A 1 225 ? 5.997 3.071 22.663 1.00 93.94 225 GLU A N 1
ATOM 1812 C CA . GLU A 1 225 ? 4.634 2.631 22.358 1.00 93.94 225 GLU A CA 1
ATOM 1813 C C . GLU A 1 225 ? 4.647 1.374 21.484 1.00 93.94 225 GLU A C 1
ATOM 1815 O O . GLU A 1 225 ? 3.833 0.478 21.692 1.00 93.94 225 GLU A O 1
ATOM 1820 N N . ALA A 1 226 ? 5.618 1.232 20.576 1.00 93.81 226 ALA A N 1
ATOM 1821 C CA . ALA A 1 226 ? 5.813 -0.017 19.840 1.00 93.81 226 ALA A CA 1
ATOM 1822 C C . ALA A 1 226 ? 5.989 -1.216 20.791 1.00 93.81 226 ALA A C 1
ATOM 1824 O O . ALA A 1 226 ? 5.340 -2.247 20.616 1.00 93.81 226 ALA A O 1
ATOM 1825 N N . GLU A 1 227 ? 6.804 -1.063 21.839 1.00 94.19 227 GLU A N 1
ATOM 1826 C CA . GLU A 1 227 ? 6.983 -2.079 22.880 1.00 94.19 227 GLU A CA 1
ATOM 1827 C C . GLU A 1 227 ? 5.688 -2.334 23.664 1.00 94.19 227 GLU A C 1
ATOM 1829 O O . GLU A 1 227 ? 5.303 -3.492 23.854 1.00 94.19 227 GLU A O 1
ATOM 1834 N N . ARG A 1 228 ? 4.955 -1.273 24.030 1.00 93.56 228 ARG A N 1
ATOM 1835 C CA . ARG A 1 228 ? 3.647 -1.362 24.702 1.00 93.56 228 ARG A CA 1
ATOM 1836 C C . ARG A 1 228 ? 2.642 -2.202 23.911 1.00 93.56 228 ARG A C 1
ATOM 1838 O O . ARG A 1 228 ? 1.961 -3.050 24.488 1.00 93.56 228 ARG A O 1
ATOM 1845 N N . PHE A 1 229 ? 2.589 -2.019 22.592 1.00 94.56 229 PHE A N 1
ATOM 1846 C CA . PHE A 1 229 ? 1.747 -2.800 21.678 1.00 94.56 229 PHE A CA 1
ATOM 1847 C C . PHE A 1 229 ? 2.401 -4.109 21.201 1.00 94.56 229 PHE A C 1
ATOM 1849 O O . PHE A 1 229 ? 1.824 -4.826 20.377 1.00 94.56 229 PHE A O 1
ATOM 1856 N N . ARG A 1 230 ? 3.583 -4.463 21.726 1.00 94.69 230 ARG A N 1
ATOM 1857 C CA . ARG A 1 230 ? 4.343 -5.679 21.389 1.00 94.69 230 ARG A CA 1
ATOM 1858 C C . ARG A 1 230 ? 4.606 -5.800 19.885 1.00 94.69 230 ARG A C 1
ATOM 1860 O O . ARG A 1 230 ? 4.334 -6.840 19.280 1.00 94.69 230 ARG A O 1
ATOM 1867 N N . ILE A 1 231 ? 5.090 -4.718 19.282 1.00 94.62 231 ILE A N 1
ATOM 1868 C CA . ILE A 1 231 ? 5.416 -4.613 17.858 1.00 94.62 231 ILE A CA 1
ATOM 1869 C C . ILE A 1 231 ? 6.920 -4.427 17.715 1.00 94.62 231 ILE A C 1
ATOM 1871 O O . ILE A 1 231 ? 7.495 -3.436 18.159 1.00 94.62 231 ILE A O 1
ATOM 1875 N N . ASN A 1 232 ? 7.564 -5.389 17.063 1.00 93.12 232 ASN A N 1
ATOM 1876 C CA . ASN A 1 232 ? 8.979 -5.313 16.746 1.00 93.12 232 ASN A CA 1
ATOM 1877 C C . ASN A 1 232 ? 9.180 -4.521 15.449 1.00 93.12 232 ASN A C 1
ATOM 1879 O O . ASN A 1 232 ? 8.873 -5.007 14.358 1.00 93.12 232 ASN A O 1
ATOM 1883 N N . THR A 1 233 ? 9.751 -3.327 15.571 1.00 91.62 233 THR A N 1
ATOM 1884 C CA . THR A 1 233 ? 10.008 -2.414 14.452 1.00 91.62 233 THR A CA 1
ATOM 1885 C C . THR A 1 233 ? 11.261 -2.751 13.648 1.00 91.62 233 THR A C 1
ATOM 1887 O O . THR A 1 233 ? 11.526 -2.095 12.648 1.00 91.62 233 THR A O 1
ATOM 1890 N N . HIS A 1 234 ? 12.040 -3.766 14.029 1.00 89.69 234 HIS A N 1
ATOM 1891 C CA . HIS A 1 234 ? 13.245 -4.140 13.296 1.00 89.69 234 HIS A CA 1
ATOM 1892 C C . HIS A 1 234 ? 12.899 -4.613 11.866 1.00 89.69 234 HIS A C 1
ATOM 1894 O O . HIS A 1 234 ? 12.029 -5.474 11.721 1.00 89.69 234 HIS A O 1
ATOM 1900 N N . PRO A 1 235 ? 13.601 -4.168 10.804 1.00 83.75 235 PRO A N 1
ATOM 1901 C CA . PRO A 1 235 ? 13.267 -4.518 9.414 1.00 83.75 235 PRO A CA 1
ATOM 1902 C C . PRO A 1 235 ? 13.184 -6.030 9.136 1.00 83.75 235 PRO A C 1
ATOM 1904 O O . PRO A 1 235 ? 12.344 -6.495 8.369 1.00 83.75 235 PRO A O 1
ATOM 1907 N N . ALA A 1 236 ? 14.023 -6.830 9.803 1.00 85.50 236 ALA A N 1
ATOM 1908 C CA . ALA A 1 236 ? 14.016 -8.290 9.660 1.00 85.50 236 ALA A CA 1
ATOM 1909 C C . ALA A 1 236 ? 12.844 -8.999 10.375 1.00 85.50 236 ALA A C 1
ATOM 1911 O O . ALA A 1 236 ? 12.635 -10.191 10.153 1.00 85.50 236 ALA A O 1
ATOM 1912 N N . SER A 1 237 ? 12.085 -8.303 11.233 1.00 87.88 237 SER A N 1
ATOM 1913 C CA . SER A 1 237 ? 11.009 -8.900 12.040 1.00 87.88 237 SER A CA 1
ATOM 1914 C C . SER A 1 237 ? 9.794 -9.313 11.203 1.00 87.88 237 SER A C 1
ATOM 1916 O O . SER A 1 237 ? 9.052 -10.211 11.607 1.00 87.88 237 SER A O 1
ATOM 1918 N N . ARG A 1 238 ? 9.589 -8.648 10.052 1.00 89.19 238 ARG A N 1
ATOM 1919 C CA . ARG A 1 238 ? 8.403 -8.768 9.183 1.00 89.19 238 ARG A CA 1
ATOM 1920 C C . ARG A 1 238 ? 7.071 -8.558 9.913 1.00 89.19 238 ARG A C 1
ATOM 1922 O O . ARG A 1 238 ? 6.044 -9.053 9.462 1.00 89.19 238 ARG A O 1
ATOM 1929 N N . GLN A 1 239 ? 7.085 -7.852 11.045 1.00 93.56 239 GLN A N 1
ATOM 1930 C CA . GLN A 1 239 ? 5.862 -7.500 11.773 1.00 93.56 239 GLN A CA 1
ATOM 1931 C C . GLN A 1 239 ? 5.184 -6.254 11.200 1.00 93.56 239 GLN A C 1
ATOM 1933 O O . GLN A 1 239 ? 4.007 -6.038 11.455 1.00 93.56 239 GLN A O 1
ATOM 1938 N N . LEU A 1 240 ? 5.898 -5.440 10.423 1.00 93.06 240 LEU A N 1
ATOM 1939 C CA . LEU A 1 240 ? 5.357 -4.211 9.856 1.00 93.06 240 LEU A CA 1
ATOM 1940 C C . LEU A 1 240 ? 4.854 -4.409 8.412 1.00 93.06 240 LEU A C 1
ATOM 1942 O O . LEU A 1 240 ? 5.522 -5.093 7.634 1.00 93.06 240 LEU A O 1
ATOM 1946 N N . PRO A 1 241 ? 3.729 -3.771 8.040 1.00 95.44 241 PRO A N 1
ATOM 1947 C CA . PRO A 1 241 ? 2.775 -3.135 8.954 1.00 95.44 241 PRO A CA 1
ATOM 1948 C C . PRO A 1 241 ? 2.012 -4.178 9.785 1.00 95.44 241 PRO A C 1
ATOM 1950 O O . PRO A 1 241 ? 1.812 -5.310 9.346 1.00 95.44 241 PRO A O 1
ATOM 1953 N N . THR A 1 242 ? 1.552 -3.774 10.971 1.00 96.88 242 THR A N 1
ATOM 1954 C CA . THR A 1 242 ? 0.596 -4.555 11.773 1.00 96.88 242 THR A CA 1
ATOM 1955 C C . THR A 1 242 ? -0.755 -3.851 11.750 1.00 96.88 242 THR A C 1
ATOM 1957 O O . THR A 1 242 ? -0.820 -2.654 12.013 1.00 96.88 242 THR A O 1
ATOM 1960 N N . ILE A 1 243 ? -1.834 -4.577 11.474 1.00 97.94 243 ILE A N 1
ATOM 1961 C CA . ILE A 1 243 ? -3.203 -4.106 11.702 1.00 97.94 243 ILE A CA 1
ATOM 1962 C C . ILE A 1 243 ? -3.774 -4.880 12.884 1.00 97.94 243 ILE A C 1
ATOM 1964 O O . ILE A 1 243 ? -3.746 -6.113 12.889 1.00 97.94 243 ILE A O 1
ATOM 1968 N N . SER A 1 244 ? -4.300 -4.155 13.864 1.00 98.00 244 SER A N 1
ATOM 1969 C CA . SER A 1 244 ? -4.906 -4.714 15.071 1.00 98.00 244 SER A CA 1
ATOM 1970 C C . SER A 1 244 ? -6.331 -4.213 15.249 1.00 98.00 244 SER A C 1
ATOM 1972 O O . SER A 1 244 ? -6.602 -3.020 15.109 1.00 98.00 244 SER A O 1
ATOM 1974 N N . LEU A 1 245 ? -7.230 -5.127 15.600 1.00 98.19 245 LEU A N 1
ATOM 1975 C CA . LEU A 1 245 ? -8.608 -4.846 15.978 1.00 98.19 245 LEU A CA 1
ATOM 1976 C C . LEU A 1 245 ? -8.708 -4.750 17.498 1.00 98.19 245 LEU A C 1
ATOM 1978 O O . LEU A 1 245 ? -8.417 -5.718 18.205 1.00 98.19 245 LEU A O 1
ATOM 1982 N N . PHE A 1 246 ? -9.168 -3.605 17.991 1.00 97.81 246 PHE A N 1
ATOM 1983 C CA . PHE A 1 246 ? -9.461 -3.379 19.397 1.00 97.81 246 PHE A CA 1
ATOM 1984 C C . PHE A 1 246 ? -10.969 -3.284 19.620 1.00 97.81 246 PHE A C 1
ATOM 1986 O O . PHE A 1 246 ? -11.631 -2.427 19.032 1.00 97.81 246 PHE A O 1
ATOM 1993 N N . LYS A 1 247 ? -11.496 -4.130 20.509 1.00 96.00 247 LYS A N 1
ATOM 1994 C CA . LYS A 1 247 ? -12.890 -4.117 20.978 1.00 96.00 247 LYS A CA 1
ATOM 1995 C C . LYS A 1 247 ? -12.881 -4.097 22.504 1.00 96.00 247 LYS A C 1
ATOM 1997 O O . LYS A 1 247 ? -12.050 -4.760 23.125 1.00 96.00 247 LYS A O 1
ATOM 2002 N N . ASP A 1 248 ? -13.741 -3.282 23.110 1.00 94.75 248 ASP A N 1
ATOM 2003 C CA . ASP A 1 248 ? -13.837 -3.123 24.569 1.00 94.75 248 ASP A CA 1
ATOM 2004 C C . ASP A 1 248 ? -12.499 -2.784 25.261 1.00 94.75 248 ASP A C 1
ATOM 2006 O O . ASP A 1 248 ? -12.222 -3.195 26.393 1.00 94.75 248 ASP A O 1
ATOM 2010 N N . GLY A 1 249 ? -11.639 -2.033 24.566 1.00 93.69 249 GLY A N 1
ATOM 2011 C CA . GLY A 1 249 ? -10.309 -1.650 25.045 1.00 93.69 249 GLY A CA 1
ATOM 2012 C C . GLY A 1 249 ? -9.265 -2.775 25.025 1.00 93.69 249 GLY A C 1
ATOM 2013 O O . GLY A 1 249 ? -8.195 -2.618 25.610 1.00 93.69 249 GLY A O 1
ATOM 2014 N N . LYS A 1 250 ? -9.540 -3.915 24.382 1.00 95.25 250 LYS A N 1
ATOM 2015 C CA . LYS A 1 250 ? -8.605 -5.044 24.264 1.00 95.25 250 LYS A CA 1
ATOM 2016 C C . LYS A 1 250 ? -8.317 -5.368 22.807 1.00 95.25 250 LYS A C 1
ATOM 2018 O O . LYS A 1 250 ? -9.206 -5.292 21.966 1.00 95.25 250 LYS A O 1
ATOM 2023 N N . GLU A 1 251 ? -7.081 -5.764 22.523 1.00 96.56 251 GLU A N 1
ATOM 2024 C CA . GLU A 1 251 ? -6.695 -6.294 21.215 1.00 96.56 251 GLU A CA 1
ATOM 2025 C C . GLU A 1 251 ? -7.306 -7.693 21.036 1.00 96.56 251 GLU A C 1
ATOM 2027 O O . GLU A 1 251 ? -6.980 -8.613 21.785 1.00 96.56 251 GLU A O 1
ATOM 2032 N N . VAL A 1 252 ? -8.220 -7.838 20.074 1.00 96.31 252 VAL A N 1
ATOM 2033 C CA . VAL A 1 252 ? -8.939 -9.092 19.787 1.00 96.31 252 VAL A CA 1
ATOM 2034 C C . VAL A 1 252 ? -8.223 -9.898 18.712 1.00 96.31 252 VAL A C 1
ATOM 2036 O O . VAL A 1 252 ? -8.065 -11.110 18.833 1.00 96.31 252 VAL A O 1
ATOM 2039 N N . LEU A 1 253 ? -7.785 -9.219 17.653 1.00 96.75 253 LEU A N 1
ATOM 2040 C CA . LEU A 1 253 ? -7.173 -9.837 16.485 1.00 96.75 253 LEU A CA 1
ATOM 2041 C C . LEU A 1 253 ? -6.058 -8.940 15.958 1.00 96.75 253 LEU A C 1
ATOM 2043 O O . LEU A 1 253 ? -6.185 -7.717 15.974 1.00 96.75 253 LEU A O 1
ATOM 2047 N N 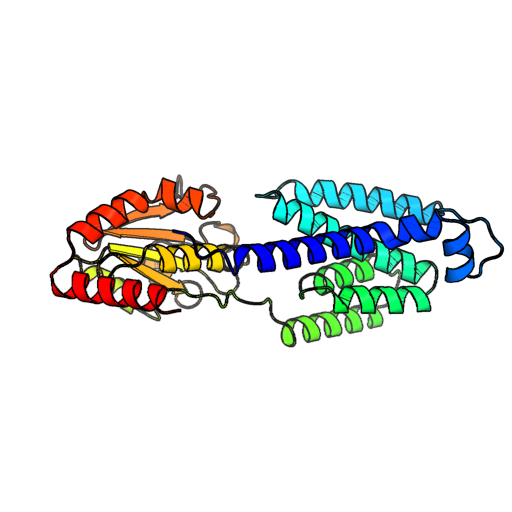. ARG A 1 254 ? -4.985 -9.549 15.446 1.00 97.25 254 ARG A N 1
ATOM 2048 C CA . ARG A 1 254 ? -3.919 -8.824 14.754 1.00 97.25 254 ARG A CA 1
ATOM 2049 C C . ARG A 1 254 ? -3.363 -9.598 13.568 1.00 97.25 254 ARG A C 1
ATOM 2051 O O . ARG A 1 254 ? -3.234 -10.826 13.627 1.00 97.25 254 ARG A O 1
ATOM 2058 N N . ARG A 1 255 ? -2.955 -8.868 12.531 1.00 97.19 255 ARG A N 1
ATOM 2059 C CA . ARG A 1 255 ? -2.180 -9.389 11.400 1.00 97.19 255 ARG A CA 1
ATOM 2060 C C . ARG A 1 255 ? -0.965 -8.499 11.125 1.00 97.19 255 ARG A C 1
ATOM 2062 O O . ARG A 1 255 ? -1.120 -7.283 11.164 1.00 97.19 255 ARG A O 1
ATOM 2069 N N . PRO A 1 256 ? 0.213 -9.072 10.820 1.00 95.94 256 PRO A N 1
ATOM 2070 C CA . PRO A 1 256 ? 0.511 -10.506 10.768 1.00 95.94 256 PRO A CA 1
ATOM 2071 C C . PRO A 1 256 ? 0.437 -11.175 12.149 1.00 95.94 256 PRO A C 1
ATOM 2073 O O . PRO A 1 256 ? 0.680 -10.555 13.183 1.00 95.94 256 PRO A O 1
ATOM 2076 N N . THR A 1 257 ? 0.079 -12.459 12.177 1.00 94.75 257 THR A N 1
ATOM 2077 C CA . THR A 1 257 ? 0.035 -13.221 13.434 1.00 94.75 257 THR A CA 1
ATOM 2078 C C . THR A 1 257 ? 1.449 -13.569 13.868 1.00 94.75 257 THR A C 1
ATOM 2080 O O . THR A 1 257 ? 2.301 -13.893 13.040 1.00 94.75 257 THR A O 1
ATOM 2083 N N . ILE A 1 258 ? 1.695 -13.534 15.173 1.00 93.25 258 ILE A N 1
ATOM 2084 C CA . ILE A 1 258 ? 2.991 -13.883 15.744 1.00 93.25 258 ILE A CA 1
ATOM 2085 C C . ILE A 1 258 ? 2.904 -15.308 16.291 1.00 93.25 258 ILE A C 1
ATOM 2087 O O . ILE A 1 258 ? 2.173 -15.561 17.245 1.00 93.25 258 ILE A O 1
ATOM 2091 N N . GLN A 1 259 ? 3.666 -16.230 15.705 1.00 91.38 259 GLN A N 1
ATOM 2092 C CA . GLN A 1 259 ? 3.843 -17.594 16.211 1.00 91.38 259 GLN A CA 1
ATOM 2093 C C . GLN A 1 259 ? 5.330 -17.841 16.467 1.00 91.38 259 GLN A C 1
ATOM 2095 O O . GLN A 1 259 ? 6.171 -17.500 15.637 1.00 91.38 259 GLN A O 1
ATOM 2100 N N . ASN A 1 260 ? 5.683 -18.394 17.632 1.00 89.38 260 ASN A N 1
ATOM 2101 C CA . ASN A 1 260 ? 7.078 -18.657 18.024 1.00 89.38 260 ASN A CA 1
ATOM 2102 C C . ASN A 1 260 ? 8.013 -17.443 17.827 1.00 89.38 260 ASN A C 1
ATOM 2104 O O . ASN A 1 260 ? 9.122 -17.571 17.308 1.00 89.38 260 ASN A O 1
ATOM 2108 N N . LYS A 1 261 ? 7.546 -16.244 18.212 1.00 84.81 261 LYS A N 1
ATOM 2109 C CA . LYS A 1 261 ? 8.243 -14.948 18.046 1.00 84.81 261 LYS A CA 1
ATOM 2110 C C . LYS A 1 261 ? 8.528 -14.535 16.590 1.00 84.81 261 LYS A C 1
ATOM 2112 O O . LYS A 1 261 ? 9.260 -13.572 16.368 1.00 84.81 261 LYS A O 1
ATOM 2117 N N . ARG A 1 262 ? 7.946 -15.210 15.595 1.00 89.00 262 ARG A N 1
ATOM 2118 C CA . ARG A 1 262 ? 8.066 -14.870 14.171 1.00 89.00 262 ARG A CA 1
ATOM 2119 C C . ARG A 1 262 ? 6.719 -14.435 13.608 1.00 89.00 262 ARG A C 1
ATOM 2121 O O . ARG A 1 262 ? 5.685 -15.006 13.946 1.00 89.00 262 ARG A O 1
ATOM 2128 N N . ALA A 1 263 ? 6.744 -13.423 12.747 1.00 91.69 263 ALA A N 1
ATOM 2129 C CA . ALA A 1 263 ? 5.564 -12.986 12.016 1.00 91.69 263 ALA A CA 1
ATOM 2130 C C . ALA A 1 263 ? 5.258 -13.968 10.880 1.00 91.69 263 ALA A C 1
ATOM 2132 O O . ALA A 1 263 ? 6.130 -14.265 10.058 1.00 91.69 263 ALA A O 1
ATOM 2133 N N . ILE A 1 264 ? 4.021 -14.453 10.823 1.00 91.81 264 ILE A N 1
ATOM 2134 C CA . ILE A 1 264 ? 3.518 -15.211 9.680 1.00 91.81 264 ILE A CA 1
ATOM 2135 C C . ILE A 1 264 ? 3.126 -14.206 8.596 1.00 91.81 264 ILE A C 1
ATOM 2137 O O . ILE A 1 264 ? 2.287 -13.347 8.873 1.00 91.81 264 ILE A O 1
ATOM 2141 N N . PRO A 1 265 ? 3.711 -14.285 7.385 1.00 87.88 265 PRO A N 1
ATOM 2142 C CA . PRO A 1 265 ? 3.403 -13.351 6.312 1.00 87.88 265 PRO A CA 1
ATOM 2143 C C . PRO A 1 265 ? 1.901 -13.273 6.039 1.00 87.88 265 PRO A C 1
ATOM 2145 O O . PRO A 1 265 ? 1.234 -14.297 5.909 1.00 87.88 265 PRO A O 1
ATOM 2148 N N . PHE A 1 266 ? 1.392 -12.052 5.917 1.00 90.69 266 PHE A N 1
ATOM 2149 C CA . PHE A 1 266 ? 0.013 -11.771 5.545 1.00 90.69 266 PHE A CA 1
ATOM 2150 C C . PHE A 1 266 ? 0.008 -10.782 4.381 1.00 90.69 266 PHE A C 1
ATOM 2152 O O . PHE A 1 266 ? 0.748 -9.797 4.395 1.00 90.69 266 PHE A O 1
ATOM 2159 N N . VAL A 1 267 ? -0.797 -11.061 3.356 1.00 90.38 267 VAL A N 1
ATOM 2160 C CA . VAL A 1 267 ? -0.925 -10.188 2.186 1.00 90.38 267 VAL A CA 1
ATOM 2161 C C . VAL A 1 267 ? -2.108 -9.256 2.412 1.00 90.38 267 VAL A C 1
ATOM 2163 O O . VAL A 1 267 ? -3.258 -9.686 2.375 1.00 90.38 267 VAL A O 1
ATOM 2166 N N . PHE A 1 268 ? -1.821 -7.977 2.629 1.00 92.44 268 PHE A N 1
ATOM 2167 C CA . PHE A 1 268 ? -2.827 -6.952 2.894 1.00 92.44 268 PHE A CA 1
ATOM 2168 C C . PHE A 1 268 ? -3.477 -6.459 1.593 1.00 92.44 268 PHE A C 1
ATOM 2170 O O . PHE A 1 268 ? -3.090 -5.429 1.042 1.00 92.44 268 PHE A O 1
ATOM 2177 N N . THR A 1 269 ? -4.464 -7.206 1.098 1.00 92.19 269 THR A N 1
ATOM 2178 C CA . THR A 1 269 ? -5.422 -6.715 0.092 1.00 92.19 269 THR A CA 1
ATOM 2179 C C . THR A 1 269 ? -6.721 -6.292 0.771 1.00 92.19 269 THR A C 1
ATOM 2181 O O . THR A 1 269 ? -6.959 -6.632 1.933 1.00 92.19 269 THR A O 1
ATOM 2184 N N . GLN A 1 270 ? -7.574 -5.550 0.063 1.00 91.56 270 GLN A N 1
ATOM 2185 C CA . GLN A 1 270 ? -8.860 -5.117 0.607 1.00 91.56 270 GLN A CA 1
ATOM 2186 C C . GLN A 1 270 ? -9.723 -6.326 1.000 1.00 91.56 270 GLN A C 1
ATOM 2188 O O . GLN A 1 270 ? -10.289 -6.352 2.089 1.00 91.56 270 GLN A O 1
ATOM 2193 N N . GLU A 1 271 ? -9.758 -7.352 0.152 1.00 92.44 271 GLU A N 1
ATOM 2194 C CA . GLU A 1 271 ? -10.533 -8.579 0.347 1.00 92.44 271 GLU A CA 1
ATOM 2195 C C . GLU A 1 271 ? -10.014 -9.380 1.539 1.00 92.44 271 GLU A C 1
ATOM 2197 O O . GLU A 1 271 ? -10.797 -9.764 2.406 1.00 92.44 271 GLU A O 1
ATOM 2202 N N . ASN A 1 272 ? -8.693 -9.573 1.622 1.00 94.00 272 ASN A N 1
ATOM 2203 C CA . ASN A 1 272 ? -8.078 -10.304 2.726 1.00 94.00 272 ASN A CA 1
ATOM 2204 C C . ASN A 1 272 ? -8.323 -9.595 4.058 1.00 94.00 272 ASN A C 1
ATOM 2206 O O . ASN A 1 272 ? -8.639 -10.252 5.042 1.00 94.00 272 ASN A O 1
ATOM 2210 N N . CYS A 1 273 ? -8.221 -8.264 4.101 1.00 95.88 273 CYS A N 1
ATOM 2211 C CA . CYS A 1 273 ? -8.527 -7.497 5.306 1.00 95.88 273 CYS A CA 1
ATOM 2212 C C . CYS A 1 273 ? -10.010 -7.597 5.692 1.00 95.88 273 CYS A C 1
ATOM 2214 O O . CYS A 1 273 ? -10.313 -7.787 6.867 1.00 95.88 273 CYS A O 1
ATOM 2216 N N . ILE A 1 274 ? -10.932 -7.490 4.728 1.00 96.00 274 ILE A N 1
ATOM 2217 C CA . ILE A 1 274 ? -12.375 -7.607 4.989 1.00 96.00 274 ILE A CA 1
ATOM 2218 C C . ILE A 1 274 ? -12.718 -8.983 5.555 1.00 96.00 274 ILE A C 1
ATOM 2220 O O . ILE A 1 274 ? -13.466 -9.056 6.525 1.00 96.00 274 ILE A O 1
ATOM 2224 N N . LEU A 1 275 ? -12.177 -10.044 4.956 1.00 96.19 275 LEU A N 1
ATOM 2225 C CA . LEU A 1 275 ? -12.424 -11.419 5.376 1.00 96.19 275 LEU A CA 1
ATOM 2226 C C . LEU A 1 275 ? -11.819 -11.700 6.754 1.00 96.19 275 LEU A C 1
ATOM 2228 O O . LEU A 1 275 ? -12.488 -12.231 7.630 1.00 96.19 275 LEU A O 1
ATOM 2232 N N . GLU A 1 276 ? -10.554 -11.334 6.946 1.00 96.75 276 GLU A N 1
ATOM 2233 C CA . GLU A 1 276 ? -9.792 -11.700 8.136 1.00 96.75 276 GLU A CA 1
ATOM 2234 C C . GLU A 1 276 ? -10.253 -10.952 9.390 1.00 96.75 276 GLU A C 1
ATOM 2236 O O . GLU A 1 276 ? -10.361 -11.548 10.455 1.00 96.75 276 GLU A O 1
ATOM 2241 N N . PHE A 1 277 ? -10.551 -9.656 9.269 1.00 96.88 277 PHE A N 1
ATOM 2242 C CA . PHE A 1 277 ? -11.069 -8.847 10.378 1.00 96.88 277 PHE A CA 1
ATOM 2243 C C . PHE A 1 277 ? -12.600 -8.855 10.462 1.00 96.88 277 PHE A C 1
ATOM 2245 O O . PHE A 1 277 ? -13.161 -8.109 11.264 1.00 96.88 277 PHE A O 1
ATOM 2252 N N . ASP A 1 278 ? -13.261 -9.655 9.621 1.00 96.88 278 ASP A N 1
ATOM 2253 C CA . ASP A 1 278 ? -14.716 -9.748 9.498 1.00 96.88 278 ASP A CA 1
ATOM 2254 C C . ASP A 1 278 ? -15.410 -8.370 9.448 1.00 96.88 278 ASP A C 1
ATOM 2256 O O . ASP A 1 278 ? -16.392 -8.080 10.139 1.00 96.88 278 ASP A O 1
ATOM 2260 N N . ILE A 1 279 ? -14.848 -7.467 8.633 1.00 96.25 279 ILE A N 1
ATOM 2261 C CA . ILE A 1 279 ? -15.195 -6.036 8.636 1.00 96.25 279 ILE A CA 1
ATOM 2262 C C . ILE A 1 279 ? -16.670 -5.823 8.277 1.00 96.25 279 ILE A C 1
ATOM 2264 O O . ILE A 1 279 ? -17.302 -4.911 8.803 1.00 96.25 279 ILE A O 1
ATOM 2268 N N . ASN A 1 280 ? -17.240 -6.665 7.410 1.00 96.38 280 ASN A N 1
ATOM 2269 C CA . ASN A 1 280 ? -18.647 -6.555 7.020 1.00 96.38 280 ASN A CA 1
ATOM 2270 C C . ASN A 1 280 ? -19.586 -6.795 8.207 1.00 96.38 280 ASN A C 1
ATOM 2272 O O . ASN A 1 280 ? -20.509 -6.008 8.428 1.00 96.38 280 ASN A O 1
ATOM 2276 N N . ASN A 1 281 ? -19.351 -7.855 8.984 1.00 96.44 281 ASN A N 1
ATOM 2277 C CA . ASN A 1 281 ? -20.167 -8.142 10.160 1.00 96.44 281 ASN A CA 1
ATOM 2278 C C . ASN A 1 281 ? -19.935 -7.093 11.244 1.00 96.44 281 ASN A C 1
ATOM 2280 O O . ASN A 1 281 ? -20.904 -6.593 11.815 1.00 96.44 281 ASN A O 1
ATOM 2284 N N . LEU A 1 282 ? -18.681 -6.682 11.446 1.00 95.75 282 LEU A N 1
ATOM 2285 C CA . LEU A 1 282 ? -18.332 -5.624 12.387 1.00 95.75 282 LEU A CA 1
ATOM 2286 C C . LEU A 1 282 ? -19.041 -4.304 12.055 1.00 95.75 282 LEU A C 1
ATOM 2288 O O . LEU A 1 282 ? -19.627 -3.669 12.928 1.00 95.75 282 LEU A O 1
ATOM 2292 N N . TYR A 1 283 ? -19.046 -3.910 10.781 1.00 96.25 283 TYR A N 1
ATOM 2293 C CA . TYR A 1 283 ? -19.749 -2.723 10.307 1.00 96.25 283 TYR A CA 1
ATOM 2294 C C . TYR A 1 283 ? -21.254 -2.822 10.561 1.00 96.25 283 TYR A C 1
ATOM 2296 O O . TYR A 1 283 ? -21.853 -1.871 11.062 1.00 96.25 283 TYR A O 1
ATOM 2304 N N . ASN A 1 284 ? -21.871 -3.967 10.257 1.00 96.06 284 ASN A N 1
ATOM 2305 C CA . ASN A 1 284 ? -23.304 -4.173 10.469 1.00 96.06 284 ASN A CA 1
ATOM 2306 C C . ASN A 1 284 ? -23.679 -4.132 11.960 1.00 96.06 284 ASN A C 1
ATOM 2308 O O . ASN A 1 284 ? -24.643 -3.451 12.318 1.00 96.06 284 ASN A O 1
ATOM 2312 N N . GLU A 1 285 ? -22.892 -4.783 12.822 1.00 95.19 285 GLU A N 1
ATOM 2313 C CA . GLU A 1 285 ? -23.049 -4.760 14.284 1.00 95.19 285 GLU A CA 1
ATOM 2314 C C . GLU A 1 285 ? -22.908 -3.329 14.829 1.00 95.19 285 GLU A C 1
ATOM 2316 O O . GLU A 1 285 ? -23.756 -2.833 15.577 1.00 95.19 285 GLU A O 1
ATOM 2321 N N . CYS A 1 286 ? -21.859 -2.613 14.423 1.00 94.50 286 CYS A N 1
ATOM 2322 C CA . CYS A 1 286 ? -21.646 -1.235 14.847 1.00 94.50 286 CYS A CA 1
ATOM 2323 C C . CYS A 1 286 ? -22.772 -0.317 14.355 1.00 94.50 286 CYS A C 1
ATOM 2325 O O . CYS A 1 286 ? -23.267 0.504 15.130 1.00 94.50 286 CYS A O 1
ATOM 2327 N N . LYS A 1 287 ? -23.231 -0.487 13.111 1.00 94.25 287 LYS A N 1
ATOM 2328 C CA . LYS A 1 287 ? -24.306 0.307 12.505 1.00 94.25 287 LYS A CA 1
ATOM 2329 C C . LYS A 1 287 ? -25.649 0.110 13.203 1.00 94.25 287 LYS A C 1
ATOM 2331 O O . LYS A 1 287 ? -26.359 1.096 13.419 1.00 94.25 287 LYS A O 1
ATOM 2336 N N . SER A 1 288 ? -26.005 -1.120 13.589 1.00 92.44 288 SER A N 1
ATOM 2337 C CA . SER A 1 288 ? -27.241 -1.377 14.345 1.00 92.44 288 SER A CA 1
ATOM 2338 C C . SER A 1 288 ? -27.199 -0.741 15.735 1.00 92.44 288 SER A C 1
ATOM 2340 O O . SER A 1 288 ? -28.205 -0.192 16.191 1.00 92.44 288 SER A O 1
ATOM 2342 N N . ASN A 1 289 ? -26.018 -0.738 16.358 1.00 92.19 289 ASN A N 1
ATOM 2343 C CA . ASN A 1 289 ? -25.784 -0.245 17.717 1.00 92.19 289 ASN A CA 1
ATOM 2344 C C . ASN A 1 289 ? -25.530 1.273 17.804 1.00 92.19 289 ASN A C 1
ATOM 2346 O O . ASN A 1 289 ? -25.249 1.792 18.886 1.00 92.19 289 ASN A O 1
ATOM 2350 N N . LEU A 1 290 ? -25.634 2.012 16.692 1.00 91.75 290 LEU A N 1
ATOM 2351 C CA . LEU A 1 290 ? -25.496 3.468 16.705 1.00 91.75 290 LEU A CA 1
ATOM 2352 C C . LEU A 1 290 ? -26.606 4.130 17.534 1.00 91.75 290 LEU A C 1
ATOM 2354 O O . LEU A 1 290 ? -27.798 3.841 17.383 1.00 91.75 290 LEU A O 1
ATOM 2358 N N . ASN A 1 291 ? -26.214 5.097 18.363 1.00 90.12 291 ASN A N 1
ATOM 2359 C CA . ASN A 1 291 ? -27.157 5.976 19.049 1.00 90.12 291 ASN A CA 1
ATOM 2360 C C . ASN A 1 291 ? -27.861 6.918 18.048 1.00 90.12 291 ASN A C 1
ATOM 2362 O O . ASN A 1 291 ? -27.464 7.040 16.887 1.00 90.12 291 ASN A O 1
ATOM 2366 N N . LYS A 1 292 ? -28.924 7.603 18.495 1.00 87.88 292 LYS A N 1
ATOM 2367 C CA . LYS A 1 292 ? -29.708 8.516 17.642 1.00 87.88 292 LYS A CA 1
ATOM 2368 C C . LYS A 1 292 ? -28.822 9.565 16.951 1.00 87.88 292 LYS A C 1
ATOM 2370 O O . LYS A 1 292 ? -28.918 9.733 15.741 1.00 87.88 292 LYS A O 1
ATOM 2375 N N . HIS A 1 293 ? -27.906 10.172 17.703 1.00 87.12 293 HIS A N 1
ATOM 2376 C CA . HIS A 1 293 ? -26.955 11.157 17.190 1.00 87.12 293 HIS A CA 1
ATOM 2377 C C . HIS A 1 293 ? -26.008 10.580 16.119 1.00 87.12 293 HIS A C 1
ATOM 2379 O O . HIS A 1 293 ? -25.822 11.167 15.060 1.00 87.12 293 HIS A O 1
ATOM 2385 N N . GLY A 1 294 ? -25.464 9.382 16.337 1.00 84.81 294 GLY A N 1
ATOM 2386 C CA . GLY A 1 294 ? -24.601 8.699 15.374 1.00 84.81 294 GLY A CA 1
ATOM 2387 C C . GLY A 1 294 ? -25.334 8.314 14.089 1.00 84.81 294 GLY A C 1
ATOM 2388 O O . GLY A 1 294 ? -24.758 8.391 13.007 1.00 84.81 294 GLY A O 1
ATOM 2389 N N . LYS A 1 295 ? -26.626 7.969 14.180 1.00 87.88 295 LYS A N 1
ATOM 2390 C CA . LYS A 1 295 ? -27.481 7.740 13.002 1.00 87.88 295 LYS A CA 1
ATOM 2391 C C . LYS A 1 295 ? -27.728 9.025 12.207 1.00 87.88 295 LYS A C 1
ATOM 2393 O O . LYS A 1 295 ? -27.840 8.956 10.987 1.00 87.88 295 LYS A O 1
ATOM 2398 N N . GLU A 1 296 ? -27.820 10.176 12.869 1.00 88.00 296 GLU A N 1
ATOM 2399 C CA . GLU A 1 296 ? -27.946 11.481 12.206 1.00 88.00 296 GLU A CA 1
ATOM 2400 C C . GLU A 1 296 ? -26.654 11.870 11.478 1.00 88.00 296 GLU A C 1
ATOM 2402 O O . GLU A 1 296 ? -26.727 12.285 10.324 1.00 88.00 296 GLU A O 1
ATOM 2407 N N . ILE A 1 297 ? -25.485 11.660 12.098 1.00 86.19 297 ILE A N 1
ATOM 2408 C CA . ILE A 1 297 ? -24.176 11.869 11.453 1.00 86.19 297 ILE A CA 1
ATOM 2409 C C . ILE A 1 297 ? -24.056 10.996 10.200 1.00 86.19 297 ILE A C 1
ATOM 2411 O O . ILE A 1 297 ? -23.790 11.506 9.117 1.00 86.19 297 ILE A O 1
ATOM 2415 N N . LEU A 1 298 ? -24.354 9.698 10.314 1.00 85.56 298 LEU A N 1
ATOM 2416 C CA . LEU A 1 298 ? -24.281 8.774 9.179 1.00 85.56 298 LEU A CA 1
ATOM 2417 C C . LEU A 1 298 ? -25.213 9.175 8.021 1.00 85.56 298 LEU A C 1
ATOM 2419 O O . LEU A 1 298 ? -24.872 8.995 6.855 1.00 85.56 298 LEU A O 1
ATOM 2423 N N . LYS A 1 299 ? -26.402 9.714 8.326 1.00 83.19 299 LYS A N 1
ATOM 2424 C CA . LYS A 1 299 ? -27.342 10.199 7.303 1.00 83.19 299 LYS A CA 1
ATOM 2425 C C . LYS A 1 299 ? -26.846 11.452 6.586 1.00 83.19 299 LYS A C 1
ATOM 2427 O O . LYS A 1 299 ? -27.187 11.604 5.419 1.00 83.19 299 LYS A O 1
ATOM 2432 N N . LYS A 1 300 ? -26.095 12.327 7.262 1.00 82.19 300 LYS A N 1
ATOM 2433 C CA . LYS A 1 300 ? -25.477 13.502 6.631 1.00 82.19 300 LYS A CA 1
ATOM 2434 C C . LYS A 1 300 ? -24.379 13.078 5.660 1.00 82.19 300 LYS A C 1
ATOM 2436 O O . LYS A 1 300 ? -24.454 13.461 4.502 1.00 82.19 300 LYS A O 1
ATOM 2441 N N . ASP A 1 301 ? -23.479 12.192 6.088 1.00 74.62 301 ASP A N 1
ATOM 2442 C CA . ASP A 1 301 ? -22.411 11.653 5.231 1.00 74.62 301 ASP A CA 1
ATOM 2443 C C . ASP A 1 301 ? -22.966 10.982 3.957 1.00 74.62 301 ASP A C 1
ATOM 2445 O O . ASP A 1 301 ? -22.448 11.191 2.871 1.00 74.62 301 ASP A O 1
ATOM 2449 N N . HIS A 1 302 ? -24.052 10.202 4.059 1.00 70.88 302 HIS A N 1
ATOM 2450 C CA . HIS A 1 302 ? -24.714 9.571 2.896 1.00 70.88 302 HIS A CA 1
ATOM 2451 C C . HIS A 1 302 ? -25.724 10.478 2.163 1.00 70.88 302 HIS A C 1
ATOM 2453 O O . HIS A 1 302 ? -26.382 10.042 1.206 1.00 70.88 302 HIS A O 1
ATOM 2459 N N . GLY A 1 303 ? -25.970 11.675 2.693 1.00 57.75 303 GLY A N 1
ATOM 2460 C CA . GLY A 1 303 ? -26.805 12.699 2.076 1.00 57.75 303 GLY A CA 1
ATOM 2461 C C . GLY A 1 303 ? -25.998 13.518 1.078 1.00 57.75 303 GLY A C 1
ATOM 2462 O O . GLY A 1 303 ? -26.481 13.736 -0.025 1.00 57.75 303 GLY A O 1
ATOM 2463 N N . ASP A 1 304 ? -24.763 13.864 1.450 1.00 56.75 304 ASP A N 1
ATOM 2464 C CA . ASP A 1 304 ? -23.826 14.642 0.632 1.00 56.75 304 ASP A CA 1
ATOM 2465 C C . ASP A 1 304 ? -23.436 13.900 -0.661 1.00 56.75 304 ASP A C 1
ATOM 2467 O O . ASP A 1 304 ? -23.530 14.459 -1.748 1.00 56.75 304 ASP A O 1
ATOM 2471 N N . GLU A 1 305 ? -23.169 12.588 -0.574 1.00 54.12 305 GLU A N 1
ATOM 2472 C CA . GLU A 1 305 ? -22.858 11.716 -1.729 1.00 54.12 305 GLU A CA 1
ATOM 2473 C C . GLU A 1 305 ? -23.994 11.572 -2.766 1.00 54.12 305 GLU A C 1
ATOM 2475 O O . GLU A 1 305 ? -23.797 10.952 -3.809 1.00 54.12 305 GLU A O 1
ATOM 2480 N N . ARG A 1 306 ? -25.210 12.062 -2.483 1.00 47.25 306 ARG A N 1
ATOM 2481 C CA . ARG A 1 306 ? -26.361 11.995 -3.408 1.00 47.25 306 ARG A CA 1
ATOM 2482 C C . ARG A 1 306 ? -26.692 13.325 -4.083 1.00 47.25 306 ARG A C 1
ATOM 2484 O O . ARG A 1 306 ? -27.601 13.345 -4.912 1.00 47.25 306 ARG A O 1
ATOM 2491 N N . THR A 1 307 ? -26.010 14.402 -3.709 1.00 46.12 307 THR A N 1
ATOM 2492 C CA . THR A 1 307 ? -26.232 15.763 -4.225 1.00 46.12 307 THR A CA 1
ATOM 2493 C C . THR A 1 307 ? -25.161 16.239 -5.208 1.00 46.12 307 THR A C 1
ATOM 2495 O O . THR A 1 307 ? -25.302 17.337 -5.743 1.00 46.12 307 THR A O 1
ATOM 2498 N N . GLU A 1 308 ? -24.161 15.404 -5.496 1.00 35.28 308 GLU A N 1
ATOM 2499 C CA . GLU A 1 308 ? -23.166 15.568 -6.5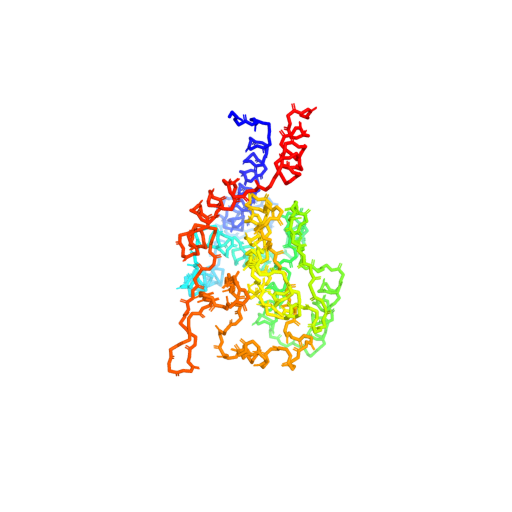69 1.00 35.28 308 GLU A CA 1
ATOM 2500 C C . GLU A 1 308 ? -23.358 14.506 -7.663 1.00 35.28 308 GLU A C 1
ATOM 2502 O O . GLU A 1 308 ? -23.151 14.843 -8.851 1.00 35.28 308 GLU A O 1
#

Sequence (308 aa):
MFPSGGLSDAKNILTAHHIGNIFLSVAFFIVKITPGVCNVIFAMEEECGLDRREHEIMVFLGVIILWKNRKASNWLHYLANVFLFSKMANVFLFLRAEPLIGSIYVLLCIAGLKIRYVTTLTLMLYLASDCCLIDTFAFTCVFAVHAVLFPEPAYTGPEKITYFNGTELYDEVQRNKRVTWLVQFYTTWSPECKHIAPVFAQLSDRFALPNLRFAKFDVGRWPKEAERFRINTHPASRQLPTISLFKDGKEVLRRPTIQNKRAIPFVFTQENCILEFDINNLYNECKSNLNKHGKEILKKDHGDERTE

Radius of gyration: 25.06 Å; chains: 1; bounding box: 65×35×72 Å

InterPro domains:
  IPR013766 Thioredoxin domain [PF00085] (168-252)
  IPR013766 Thioredoxin domain [PS51352] (146-273)
  IPR036249 Thioredoxin-like superfamily [SSF52833] (156-258)

pLDDT: mean 80.3, std 15.94, range [28.11, 98.19]

Foldseek 3Di:
DDPPPPPVVVVVVVVVLLVLLVCLLCVLVCQLQPQVNVCVPLVDPDDRHADPVLVVLVVVLVVCLVVVCPPPPDPVVSSVSSSLSSNLSVLVSQCVSPVVRSVVSVVSDVVSDALPNLLVSLVVVVVPDDDDPVSVVVSVVVNVVSCVVHPHDADPDAFQEDEDDDPVVLVVLQVCQQAKEWEKEAAPPDPLRRVLRVLLRVLRVPQDFPRYHYYYYHCVVPVVVCVVVVHDPDPVQLCPTKIFIRHSSDTDDMPQDADPSHGDDDDRHNVSCCVRVVSVVVSVVSVVPDDPVRVVVVCVVVVVVVVD

Secondary structure (DSSP, 8-state):
----SHHHHHHHHHHHHHHHHHHHHHHHHHHHH-HHHHHHHH--SS-SS--HHHHHHHHHHHHHHHHHHTT-SSHHHHHHHHHHHHHHHHHHHHHHH-HHHHHHHHHHHHHH--THHHHHHHHHHHHH--S-HHHHHHHHHHHHHHHHHSPPPPP-S---EEEE-SSHHHHHHHH-TTSEEEEEEE-SS-HHHHHHHHHHHHHHHHH-BTTEEEEEEETTT-HHHHHHTT----GGG---SEEEEEETTEEEEEES-EETTEEPP----HHHHHHHTTHHHHHHHHHHT--HHHHHHHHHHHHHTT--